Protein AF-A0A8H7UD14-F1 (afdb_monomer_lite)

Radius of gyration: 20.29 Å; chains: 1; bounding box: 52×31×58 Å

Structure (mmCIF, N/CA/C/O backbone):
data_AF-A0A8H7UD14-F1
#
_entry.id   AF-A0A8H7UD14-F1
#
loop_
_atom_site.group_PDB
_atom_site.id
_atom_site.type_symbol
_atom_site.label_atom_id
_atom_site.label_alt_id
_atom_site.label_comp_id
_atom_site.label_asym_id
_atom_site.label_entity_id
_atom_site.label_seq_id
_atom_site.pdbx_PDB_ins_code
_atom_site.Cartn_x
_atom_site.Cartn_y
_atom_site.Cartn_z
_atom_site.occupancy
_atom_site.B_iso_or_equiv
_atom_site.auth_seq_id
_atom_site.auth_comp_id
_atom_site.auth_asym_id
_atom_site.auth_atom_id
_atom_site.pdbx_PDB_model_num
ATOM 1 N N . SER A 1 1 ? -1.217 -9.907 30.317 1.00 42.06 1 SER A N 1
ATOM 2 C CA . SER A 1 1 ? -1.549 -8.614 30.947 1.00 42.06 1 SER A CA 1
ATOM 3 C C . SER A 1 1 ? -3.050 -8.579 31.160 1.00 42.06 1 SER A C 1
ATOM 5 O O . SER A 1 1 ? -3.771 -9.242 30.425 1.00 42.06 1 SER A O 1
ATOM 7 N N . VAL A 1 2 ? -3.523 -7.923 32.216 1.00 39.50 2 VAL A N 1
ATOM 8 C CA . VAL A 1 2 ? -4.958 -7.845 32.524 1.00 39.50 2 VAL A CA 1
ATOM 9 C C . VAL A 1 2 ? -5.585 -6.889 31.510 1.00 39.50 2 VAL A C 1
ATOM 11 O O . VAL A 1 2 ? -5.144 -5.746 31.434 1.00 39.50 2 VAL A O 1
ATOM 14 N N . SER A 1 3 ? -6.533 -7.366 30.698 1.00 50.81 3 SER A N 1
ATOM 15 C CA . SER A 1 3 ? -7.304 -6.513 29.784 1.00 50.81 3 SER A CA 1
ATOM 16 C C . SER A 1 3 ? -7.961 -5.407 30.609 1.00 50.81 3 SER A C 1
ATOM 18 O O . SER A 1 3 ? -8.681 -5.698 31.569 1.00 50.81 3 SER A O 1
ATOM 20 N N . ALA A 1 4 ? -7.628 -4.151 30.318 1.00 65.50 4 ALA A N 1
ATOM 21 C CA . ALA A 1 4 ? -8.216 -3.016 31.008 1.00 65.50 4 ALA A CA 1
ATOM 22 C C . ALA A 1 4 ? -9.689 -2.923 30.595 1.00 65.50 4 ALA A C 1
ATOM 24 O O . ALA A 1 4 ? -10.010 -2.782 29.421 1.00 65.50 4 ALA A O 1
ATOM 25 N N . CYS A 1 5 ? -10.580 -3.053 31.572 1.00 81.69 5 CYS A N 1
ATOM 26 C CA . CYS A 1 5 ? -12.014 -2.888 31.389 1.00 81.69 5 CYS A CA 1
ATOM 27 C C . CYS 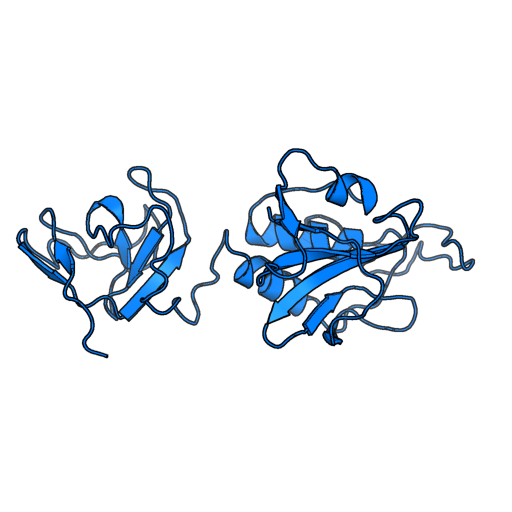A 1 5 ? -12.327 -1.480 30.861 1.00 81.69 5 CYS A C 1
ATOM 29 O O . CYS A 1 5 ? -11.960 -0.500 31.513 1.00 81.69 5 CYS A O 1
ATOM 31 N N . ILE A 1 6 ? -13.023 -1.377 29.725 1.00 88.81 6 ILE A N 1
ATOM 32 C CA . ILE A 1 6 ? -13.466 -0.092 29.168 1.00 88.81 6 ILE A CA 1
ATOM 33 C C . ILE A 1 6 ? -14.946 0.095 29.491 1.00 88.81 6 ILE A C 1
ATOM 35 O O . ILE A 1 6 ? -15.759 -0.800 29.266 1.00 88.81 6 ILE A O 1
ATOM 39 N N . THR A 1 7 ? -15.299 1.248 30.051 1.00 91.19 7 THR A N 1
ATOM 40 C CA . THR A 1 7 ? -16.670 1.532 30.483 1.00 91.19 7 THR A CA 1
ATOM 41 C C . THR A 1 7 ? -17.530 2.023 29.321 1.00 91.19 7 THR A C 1
ATOM 43 O O . THR A 1 7 ? -17.160 2.969 28.624 1.00 91.19 7 THR A O 1
ATOM 46 N N . ALA A 1 8 ? -18.714 1.434 29.158 1.00 92.25 8 ALA A N 1
ATOM 47 C CA . ALA A 1 8 ? -19.733 1.929 28.240 1.00 92.25 8 ALA A CA 1
ATOM 48 C C . ALA A 1 8 ? -20.207 3.334 28.655 1.00 92.25 8 ALA A C 1
ATOM 50 O O . ALA A 1 8 ? -20.716 3.535 29.760 1.00 92.25 8 ALA A O 1
ATOM 51 N N . SER A 1 9 ? -20.064 4.318 27.766 1.00 90.19 9 SER A N 1
ATOM 52 C CA . SER A 1 9 ? -20.483 5.706 28.041 1.00 90.19 9 SER A CA 1
ATOM 53 C C . SER A 1 9 ? -21.994 5.950 27.917 1.00 90.19 9 SER A C 1
ATOM 55 O O . SER A 1 9 ? -22.490 6.987 28.357 1.00 90.19 9 SER A O 1
ATOM 57 N N . THR A 1 10 ? -22.722 5.013 27.312 1.00 93.25 10 THR A N 1
ATOM 58 C CA . THR A 1 10 ? -24.178 5.033 27.138 1.00 93.25 10 THR A CA 1
ATOM 59 C C . THR A 1 10 ? -24.691 3.596 26.980 1.00 93.25 10 THR A C 1
ATOM 61 O O . THR A 1 10 ? -23.893 2.659 27.029 1.00 93.25 10 THR A O 1
ATOM 64 N N . ASP A 1 11 ? -25.994 3.410 26.778 1.00 94.75 11 ASP A N 1
ATOM 65 C CA . ASP A 1 11 ? -26.561 2.110 26.418 1.00 94.75 11 ASP A CA 1
ATOM 66 C C . ASP A 1 11 ? -26.191 1.795 24.961 1.00 94.75 11 ASP A C 1
ATOM 68 O O . ASP A 1 11 ? -26.407 2.612 24.060 1.00 94.75 11 ASP A O 1
ATOM 72 N N . LEU A 1 12 ? -25.583 0.630 24.729 1.00 93.31 12 LEU A N 1
ATOM 73 C CA . LEU A 1 12 ? -24.923 0.303 23.470 1.00 93.31 12 LEU A CA 1
ATOM 74 C C . LEU A 1 12 ? -25.540 -0.882 22.750 1.00 93.31 12 LEU A C 1
ATOM 76 O O . LEU A 1 12 ? -25.694 -1.975 23.294 1.00 93.31 12 LEU A O 1
ATOM 80 N N . ASP A 1 13 ? -25.782 -0.670 21.460 1.00 95.44 13 ASP A N 1
ATOM 81 C CA . ASP A 1 13 ? -26.107 -1.721 20.510 1.00 95.44 13 ASP A CA 1
ATOM 82 C C . ASP A 1 13 ? -24.830 -2.403 20.001 1.00 95.44 13 ASP A C 1
ATOM 84 O O . ASP A 1 13 ? -23.890 -1.744 19.547 1.00 95.44 13 ASP A O 1
ATOM 88 N N . GLY A 1 14 ? -24.839 -3.733 19.969 1.00 95.19 14 GLY A N 1
ATOM 89 C CA . GLY A 1 14 ? -23.792 -4.544 19.357 1.00 95.19 14 GLY A CA 1
ATOM 90 C C . GLY A 1 14 ? -24.062 -4.756 17.873 1.00 95.19 14 GLY A C 1
ATOM 91 O O . GLY A 1 14 ? -25.197 -5.036 17.48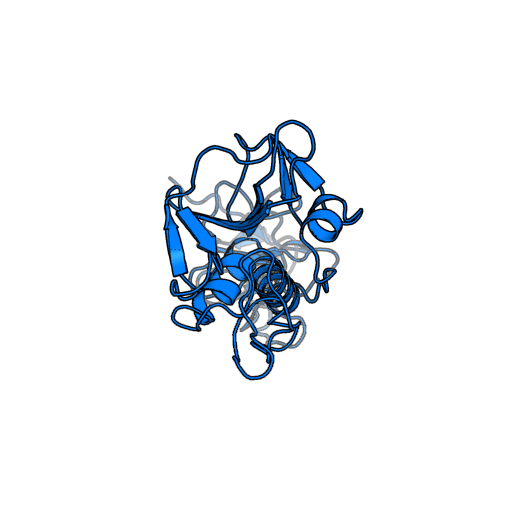3 1.00 95.19 14 GLY A O 1
ATOM 92 N N . ARG A 1 15 ? -23.038 -4.652 17.020 1.00 95.31 15 ARG A N 1
ATOM 93 C CA . ARG A 1 15 ? -23.177 -4.844 15.565 1.00 95.31 15 ARG A CA 1
ATOM 94 C C . ARG A 1 15 ? -22.499 -6.114 15.083 1.00 95.31 15 ARG A C 1
ATOM 96 O O . ARG A 1 15 ? -21.437 -6.486 15.564 1.00 95.31 15 ARG A O 1
ATOM 103 N N . SER A 1 16 ? -23.082 -6.751 14.071 1.00 91.38 16 SER A N 1
ATOM 104 C CA . SER A 1 16 ? -22.525 -7.972 13.470 1.00 91.38 16 SER A CA 1
ATOM 105 C C . SER A 1 16 ? -21.307 -7.736 12.563 1.00 91.38 16 SER A C 1
ATOM 107 O O . SER A 1 16 ? -20.670 -8.692 12.139 1.00 91.38 16 SER A O 1
ATOM 109 N N . ALA A 1 17 ? -21.020 -6.483 12.202 1.00 86.56 17 ALA A N 1
ATOM 110 C CA . ALA A 1 17 ? -19.877 -6.064 11.389 1.00 86.56 17 ALA A CA 1
ATOM 111 C C . ALA A 1 17 ? -19.538 -4.590 11.701 1.00 86.56 17 ALA A C 1
ATOM 113 O O . ALA A 1 17 ? -20.449 -3.856 12.108 1.00 86.56 17 ALA A O 1
ATOM 114 N N . PRO A 1 18 ? -18.293 -4.124 11.476 1.00 87.81 18 PRO A N 1
ATOM 115 C CA . PRO A 1 18 ? -17.862 -2.761 11.796 1.00 87.81 18 PRO A CA 1
ATOM 116 C C . PRO A 1 18 ? -18.350 -1.743 10.745 1.00 87.81 18 PRO A C 1
ATOM 118 O O . PRO A 1 18 ? -17.571 -1.122 10.035 1.00 87.81 18 PRO A O 1
ATOM 121 N N . LYS A 1 19 ? -19.671 -1.624 10.573 1.00 86.31 19 LYS A N 1
ATOM 122 C CA . LYS A 1 19 ? -20.303 -0.709 9.609 1.00 86.31 19 LYS A CA 1
ATOM 123 C C . LYS A 1 19 ? -21.665 -0.204 10.080 1.00 86.31 19 LYS A C 1
ATOM 125 O O . LYS A 1 19 ? -22.363 -0.854 10.870 1.00 86.31 19 LYS A O 1
ATOM 130 N N . ALA A 1 20 ? -22.083 0.953 9.575 1.00 86.44 20 ALA A N 1
ATOM 131 C CA . ALA A 1 20 ? -23.255 1.695 10.039 1.00 86.44 20 ALA A CA 1
ATOM 132 C C . ALA A 1 20 ? -24.583 0.940 9.847 1.00 86.44 20 ALA A C 1
ATOM 134 O O . ALA A 1 20 ? -25.500 1.067 10.673 1.00 86.44 20 ALA A O 1
ATOM 135 N N . ASN A 1 21 ? -24.676 0.127 8.794 1.00 87.06 21 ASN A N 1
ATOM 136 C CA . ASN A 1 21 ? -25.874 -0.626 8.414 1.00 87.06 21 ASN A CA 1
ATOM 137 C C . ASN A 1 21 ? -25.831 -2.120 8.786 1.00 87.06 21 ASN A C 1
ATOM 139 O O . ASN A 1 21 ? -26.689 -2.879 8.341 1.00 87.06 21 ASN A O 1
ATOM 143 N N . ALA A 1 22 ? -24.843 -2.557 9.573 1.00 90.06 22 ALA A N 1
ATOM 144 C CA . ALA A 1 22 ? -24.804 -3.924 10.086 1.00 90.06 22 ALA A CA 1
ATOM 145 C C . ALA A 1 22 ? -26.013 -4.226 10.986 1.00 90.06 22 ALA A C 1
ATOM 147 O O . ALA A 1 22 ? -26.552 -3.327 11.640 1.00 90.06 22 ALA A O 1
ATOM 148 N N . THR A 1 23 ? -26.396 -5.504 11.052 1.00 94.12 23 THR A N 1
ATOM 149 C CA . THR A 1 23 ? -27.429 -5.990 11.972 1.00 94.12 23 THR A CA 1
ATOM 150 C C . THR A 1 23 ? -27.064 -5.610 13.401 1.00 94.12 23 THR A C 1
ATOM 152 O O . THR A 1 23 ? -25.930 -5.837 13.832 1.00 94.12 23 THR A O 1
ATOM 155 N N . ARG A 1 24 ? -28.028 -5.030 14.122 1.00 96.00 24 ARG A N 1
ATOM 156 C CA . ARG A 1 24 ? -27.861 -4.572 15.503 1.00 96.00 24 ARG A CA 1
ATOM 157 C C . ARG A 1 24 ? -28.551 -5.519 16.469 1.00 96.00 24 ARG A C 1
ATOM 159 O O . ARG A 1 24 ? -29.663 -5.969 16.211 1.00 96.00 24 ARG A O 1
ATOM 166 N N . THR A 1 25 ? -27.893 -5.768 17.588 1.00 96.81 25 THR A N 1
ATOM 167 C CA . THR A 1 25 ? -28.496 -6.336 18.790 1.00 96.81 25 THR A CA 1
ATOM 168 C C . THR A 1 25 ? -28.569 -5.216 19.809 1.00 96.81 25 THR A C 1
ATOM 170 O O . THR A 1 25 ? -27.546 -4.610 20.114 1.00 96.81 25 THR A O 1
ATOM 173 N N . THR A 1 26 ? -29.768 -4.896 20.278 1.00 96.00 26 THR A N 1
ATOM 174 C CA . THR A 1 26 ? -29.992 -3.709 21.106 1.00 96.00 26 THR A CA 1
ATOM 175 C C . THR A 1 26 ? -29.540 -3.907 22.544 1.00 96.00 26 THR A C 1
ATOM 177 O O . THR A 1 26 ? -29.779 -4.985 23.092 1.00 96.00 26 THR A O 1
ATOM 180 N N . ASN A 1 27 ? -28.975 -2.862 23.155 1.00 93.81 27 ASN A N 1
ATOM 181 C CA . ASN A 1 27 ? -28.604 -2.820 24.578 1.00 93.81 27 ASN A CA 1
ATOM 182 C C . ASN A 1 27 ? -27.797 -4.049 25.040 1.00 93.81 27 ASN A C 1
ATOM 184 O O . ASN A 1 27 ? -28.130 -4.686 26.039 1.00 93.81 27 ASN A O 1
ATOM 188 N N . VAL A 1 28 ? -26.749 -4.411 24.294 1.00 96.19 28 VAL A N 1
ATOM 189 C CA . VAL A 1 28 ? -25.833 -5.496 24.698 1.00 96.19 28 VAL A CA 1
ATOM 190 C C . VAL A 1 28 ? -24.956 -5.091 25.884 1.00 96.19 28 VAL A C 1
ATOM 192 O O . VAL A 1 28 ? -24.520 -5.965 26.626 1.00 96.19 28 VAL A O 1
ATOM 195 N N . TYR A 1 29 ? -24.753 -3.783 26.067 1.00 96.12 29 TYR A N 1
ATOM 196 C CA . TYR A 1 29 ? -24.153 -3.169 27.248 1.00 96.12 29 TYR A CA 1
ATOM 197 C C . TYR A 1 29 ? -25.008 -1.979 27.683 1.00 96.12 29 TYR A C 1
ATOM 199 O O . TYR A 1 29 ? -25.472 -1.210 26.841 1.00 96.12 29 TYR A O 1
ATOM 207 N N . LEU A 1 30 ? -25.216 -1.825 28.984 1.00 96.25 30 LEU A N 1
ATOM 208 C CA . LEU A 1 30 ? -25.839 -0.652 29.585 1.00 96.25 30 LEU A CA 1
ATOM 209 C C . LEU A 1 30 ? -24.775 0.371 29.986 1.00 96.25 30 LEU A C 1
ATOM 211 O O . LEU A 1 30 ? -23.597 0.053 30.148 1.00 96.25 30 LEU A O 1
ATOM 215 N N . THR A 1 31 ? -25.199 1.616 30.173 1.00 94.50 31 THR A N 1
ATOM 216 C CA . THR A 1 31 ? -24.328 2.692 30.651 1.00 94.50 31 THR A CA 1
ATOM 217 C C . THR A 1 31 ? -23.599 2.277 31.934 1.00 94.50 31 THR A C 1
ATOM 219 O O . THR A 1 31 ? -24.230 1.922 32.929 1.00 94.50 31 THR A O 1
ATOM 222 N N . GLY A 1 32 ? -22.268 2.372 31.937 1.00 91.12 32 GLY A N 1
ATOM 223 C CA . GLY A 1 32 ? -21.433 1.976 33.073 1.00 91.12 32 GLY A CA 1
ATOM 224 C C . GLY A 1 32 ? -20.944 0.525 33.041 1.00 91.12 32 GLY A C 1
ATOM 225 O O . GLY A 1 32 ? -20.064 0.182 33.832 1.00 91.12 32 GLY A O 1
ATOM 226 N N . ASP A 1 33 ? -21.451 -0.309 32.130 1.00 94.50 33 ASP A N 1
ATOM 227 C CA . ASP A 1 33 ? -21.002 -1.693 32.011 1.00 94.50 33 ASP A CA 1
ATOM 228 C C . ASP A 1 33 ? -19.538 -1.789 31.579 1.00 94.50 33 ASP A C 1
ATOM 230 O O . ASP A 1 33 ? -18.994 -0.941 30.863 1.00 94.50 33 ASP A O 1
ATOM 234 N N . CYS A 1 34 ? -18.908 -2.875 32.020 1.00 92.25 34 CYS A N 1
ATOM 235 C CA . CYS A 1 34 ? -17.546 -3.227 31.665 1.00 92.25 34 CYS A CA 1
ATOM 236 C C . CYS A 1 34 ? -17.501 -3.984 30.335 1.00 92.25 34 CYS A C 1
ATOM 238 O O . CYS A 1 34 ? -18.062 -5.076 30.220 1.00 92.25 34 CYS A O 1
ATOM 240 N N . ILE A 1 35 ? -16.765 -3.448 29.365 1.00 93.06 35 ILE A N 1
ATOM 241 C CA . ILE A 1 35 ? -16.537 -4.071 28.063 1.00 93.06 35 ILE A CA 1
ATOM 242 C C . ILE A 1 35 ? -15.115 -4.632 28.033 1.00 93.06 35 ILE A C 1
ATOM 244 O O . ILE A 1 35 ? -14.137 -3.914 28.259 1.00 93.06 35 ILE A O 1
ATOM 248 N N . ASN A 1 36 ? -14.998 -5.929 27.742 1.00 91.62 36 ASN A N 1
ATOM 249 C CA . ASN A 1 36 ? -13.712 -6.587 27.538 1.00 91.62 36 ASN A CA 1
ATOM 250 C C . ASN A 1 36 ? -13.378 -6.614 26.045 1.00 91.62 36 ASN A C 1
ATOM 252 O O . ASN A 1 36 ? -13.734 -7.562 25.340 1.00 91.62 36 ASN A O 1
ATOM 256 N N . VAL A 1 37 ? -12.714 -5.561 25.573 1.00 91.00 37 VAL A N 1
ATOM 257 C CA . VAL A 1 37 ? -12.293 -5.454 24.175 1.00 91.00 37 VAL A CA 1
ATOM 258 C C . VAL A 1 37 ? -11.206 -6.492 23.893 1.00 91.00 37 VAL A C 1
ATOM 260 O O . VAL A 1 37 ? -10.146 -6.492 24.513 1.00 91.00 37 VAL A O 1
ATOM 263 N N . GLN A 1 38 ? -11.489 -7.400 22.961 1.00 89.12 38 GLN A N 1
ATOM 264 C CA . GLN A 1 38 ? -10.567 -8.451 22.526 1.00 89.12 38 GLN A CA 1
ATOM 265 C C . GLN A 1 38 ? -9.592 -7.930 21.473 1.00 89.12 38 GLN A C 1
ATOM 267 O O . GLN A 1 38 ? -8.430 -8.332 21.443 1.00 89.12 38 GLN A O 1
ATOM 272 N N . CYS A 1 39 ? -10.081 -7.067 20.584 1.00 85.94 39 CYS A N 1
ATOM 273 C CA . CYS A 1 39 ? -9.288 -6.439 19.542 1.00 85.94 39 CYS A CA 1
ATOM 274 C C . CYS A 1 39 ? -9.991 -5.203 18.976 1.00 85.94 39 CYS A C 1
ATOM 276 O O . CYS A 1 39 ? -11.192 -5.018 19.169 1.00 85.94 39 CYS A O 1
ATOM 278 N N . GLN A 1 40 ? -9.249 -4.395 18.226 1.00 88.00 40 GLN A N 1
ATOM 279 C CA . GLN A 1 40 ? -9.774 -3.254 17.489 1.00 88.00 40 GLN A CA 1
ATOM 280 C C . GLN A 1 40 ? -9.577 -3.406 15.979 1.00 88.00 40 GLN A C 1
ATOM 282 O O . GLN A 1 40 ? -8.709 -4.141 15.500 1.00 88.00 40 GLN A O 1
ATOM 287 N N . THR A 1 41 ? -10.383 -2.696 15.199 1.00 79.62 41 THR A N 1
ATOM 288 C CA . THR A 1 41 ? -10.221 -2.597 13.747 1.00 79.62 41 THR A CA 1
ATOM 289 C C . THR A 1 41 ? -10.593 -1.205 13.248 1.00 79.62 41 THR A C 1
ATOM 291 O O . THR A 1 41 ? -11.298 -0.463 13.928 1.00 79.62 41 THR A O 1
ATOM 294 N N . ILE A 1 42 ? -10.114 -0.849 12.057 1.00 76.25 42 ILE A N 1
ATOM 295 C CA . ILE A 1 42 ? -10.531 0.368 11.363 1.00 76.25 42 ILE A CA 1
ATOM 296 C C . ILE A 1 42 ? -11.537 -0.005 10.283 1.00 76.25 42 ILE A C 1
ATOM 298 O O . ILE A 1 42 ? -11.325 -0.949 9.517 1.00 76.25 42 ILE A O 1
ATOM 302 N N . SER A 1 43 ? -12.635 0.739 10.219 1.00 80.00 43 SER A N 1
ATOM 303 C CA . SER A 1 43 ? -13.651 0.554 9.189 1.00 80.00 43 SER A CA 1
ATOM 304 C C . SER A 1 43 ? -14.445 1.841 8.946 1.00 80.00 43 SER A C 1
ATOM 306 O O . SER A 1 43 ? -13.907 2.934 9.097 1.00 80.00 43 SER A O 1
ATOM 308 N N . GLU A 1 44 ? -15.704 1.732 8.515 1.00 80.56 44 GLU A N 1
ATOM 309 C CA . GLU A 1 44 ? -16.566 2.878 8.214 1.00 80.56 44 GLU A CA 1
ATOM 310 C C . GLU A 1 44 ? -16.606 3.883 9.376 1.00 80.56 44 GLU A C 1
ATOM 312 O O . GLU A 1 44 ? -16.838 3.507 10.527 1.00 80.56 44 GLU A O 1
ATOM 317 N N . THR A 1 45 ? -16.409 5.167 9.067 1.00 82.19 45 THR A N 1
ATOM 318 C CA . THR A 1 45 ? -16.476 6.244 10.059 1.00 82.19 45 THR A CA 1
ATOM 319 C C . THR A 1 45 ? -17.917 6.481 10.490 1.00 82.19 45 THR A C 1
ATOM 321 O O . THR A 1 45 ? -18.756 6.885 9.684 1.00 82.19 45 THR A O 1
ATOM 324 N N . ILE A 1 46 ? -18.193 6.321 11.781 1.00 84.56 46 ILE A N 1
ATOM 325 C CA . ILE A 1 46 ? -19.476 6.676 12.389 1.00 84.56 46 ILE A CA 1
ATOM 326 C C . ILE A 1 46 ? -19.244 7.493 13.652 1.00 84.56 46 ILE A C 1
ATOM 328 O O . ILE A 1 46 ? -18.265 7.306 14.366 1.00 84.56 46 ILE A O 1
ATOM 332 N N . TYR A 1 47 ? -20.135 8.450 13.914 1.00 89.81 47 TYR A N 1
ATOM 333 C CA . TYR A 1 47 ? -20.034 9.344 15.076 1.00 89.81 47 TYR A CA 1
ATOM 334 C C . TYR A 1 47 ? -18.678 10.077 15.191 1.00 89.81 47 TYR A C 1
ATOM 336 O O . TYR A 1 47 ? -18.290 10.515 16.267 1.00 89.81 47 TYR A O 1
ATOM 344 N N . GLY A 1 48 ? -17.958 10.234 14.073 1.00 83.56 48 GLY A N 1
ATOM 345 C CA . GLY A 1 48 ? -16.660 10.911 14.022 1.00 83.56 48 GLY A CA 1
ATOM 346 C C . GLY A 1 48 ? -15.437 10.043 14.346 1.00 83.56 48 GLY A C 1
ATOM 347 O O . GLY A 1 48 ? -14.341 10.591 14.362 1.00 83.56 48 GLY A O 1
ATOM 348 N N . SER A 1 49 ? -15.590 8.729 14.559 1.00 82.75 49 SER A N 1
ATOM 349 C CA . SER A 1 49 ? -14.475 7.776 14.713 1.00 82.75 49 SER A CA 1
ATOM 350 C C . SER A 1 49 ? -14.572 6.661 13.668 1.00 82.75 49 SER A C 1
ATOM 352 O O . SER A 1 49 ? -15.669 6.239 13.300 1.00 82.75 49 SER A O 1
ATOM 354 N N . ASN A 1 50 ? -13.427 6.208 13.155 1.00 82.94 50 ASN A N 1
ATOM 355 C CA . ASN A 1 50 ? -13.312 5.039 12.274 1.00 82.94 50 ASN A CA 1
ATOM 356 C C . ASN A 1 50 ? -12.790 3.797 13.012 1.00 82.94 50 ASN A C 1
ATOM 358 O O . ASN A 1 50 ? -12.581 2.763 12.378 1.00 82.94 50 ASN A O 1
ATOM 362 N N . VAL A 1 51 ? -12.584 3.902 14.327 1.00 85.81 51 VAL A N 1
ATOM 363 C CA . VAL A 1 51 ? -12.164 2.804 15.195 1.00 85.81 51 VAL A CA 1
ATOM 364 C C . VAL A 1 51 ? -13.391 2.023 15.661 1.00 85.81 51 VAL A C 1
ATOM 366 O O . VAL A 1 51 ? -14.444 2.583 15.981 1.00 85.81 51 VAL A O 1
ATOM 369 N N . TRP A 1 52 ? -13.243 0.705 15.672 1.00 90.50 52 TRP A N 1
ATOM 370 C CA . TRP A 1 52 ? -14.261 -0.243 16.089 1.00 90.50 52 TRP A CA 1
ATOM 371 C C . TRP A 1 52 ? -13.673 -1.236 17.083 1.00 90.50 52 TRP A C 1
ATOM 373 O O . TRP A 1 52 ? -12.670 -1.885 16.782 1.00 90.50 52 TRP A O 1
ATOM 383 N N . ASP A 1 53 ? -14.336 -1.395 18.224 1.00 91.75 53 ASP A N 1
ATOM 384 C CA . ASP A 1 53 ? -13.960 -2.328 19.284 1.00 91.75 53 ASP A CA 1
ATOM 385 C C . ASP A 1 53 ? -14.727 -3.636 19.138 1.00 91.75 53 ASP A C 1
ATOM 387 O O . ASP A 1 53 ? -15.947 -3.637 18.964 1.00 91.75 53 ASP A O 1
ATOM 391 N N . PHE A 1 54 ? -14.028 -4.764 19.213 1.00 91.69 54 PHE A N 1
ATOM 392 C CA . PHE A 1 54 ? -14.634 -6.086 19.151 1.00 91.69 54 PHE A CA 1
ATOM 393 C C . PHE A 1 54 ? -14.551 -6.772 20.511 1.00 91.69 54 PHE A C 1
ATOM 395 O O . PHE A 1 54 ? -13.462 -7.003 21.037 1.00 91.69 54 PHE A O 1
ATOM 402 N N . ASP A 1 55 ? -15.701 -7.143 21.068 1.00 91.69 55 ASP A N 1
ATOM 403 C CA . ASP A 1 55 ? -15.804 -7.808 22.378 1.00 91.69 55 ASP A CA 1
ATOM 404 C C . ASP A 1 55 ? -15.652 -9.346 22.303 1.00 91.69 55 ASP A C 1
ATOM 406 O O . ASP A 1 55 ? -15.723 -10.041 23.318 1.00 91.69 55 ASP A O 1
ATOM 410 N N . GLY A 1 56 ? -15.438 -9.895 21.100 1.00 89.31 56 GLY A N 1
ATOM 411 C CA . GLY A 1 56 ? -15.458 -11.337 20.824 1.00 89.31 56 GLY A CA 1
ATOM 412 C C . GLY A 1 56 ? -16.726 -11.819 20.109 1.00 89.31 56 GLY A C 1
ATOM 413 O O . GLY A 1 56 ? -16.764 -12.951 19.622 1.00 89.31 56 GLY A O 1
ATOM 414 N N . LYS A 1 57 ? -17.754 -10.973 20.011 1.00 92.44 57 LYS A N 1
ATOM 415 C CA . LYS A 1 57 ? -19.053 -11.281 19.403 1.00 92.44 57 LYS A CA 1
ATOM 416 C C . LYS A 1 57 ? -19.630 -10.126 18.583 1.00 92.44 57 LYS A C 1
ATOM 418 O O . LYS A 1 57 ? -20.175 -10.366 17.505 1.00 92.44 57 LYS A O 1
ATOM 423 N N . TYR A 1 58 ? -19.530 -8.900 19.077 1.00 94.31 58 TYR A N 1
ATOM 424 C CA . TYR A 1 58 ? -20.083 -7.697 18.479 1.00 94.31 58 TYR A CA 1
ATOM 425 C C . TYR A 1 58 ? -19.006 -6.640 18.256 1.00 94.31 58 TYR A C 1
ATOM 427 O O . TYR A 1 58 ? -18.055 -6.510 19.023 1.00 94.31 58 TYR A O 1
ATOM 435 N N . TYR A 1 59 ? -19.208 -5.854 17.203 1.00 93.19 59 TYR A N 1
ATOM 436 C CA . TYR A 1 59 ? -18.475 -4.625 16.950 1.00 93.19 59 TYR A CA 1
ATOM 437 C C . TYR A 1 59 ? -19.206 -3.445 17.591 1.00 93.19 59 TYR A C 1
ATOM 439 O O . TYR A 1 59 ? -20.416 -3.272 17.394 1.00 93.19 59 TYR A O 1
ATOM 447 N N . LEU A 1 60 ? -18.460 -2.625 18.319 1.00 94.12 60 LEU A N 1
ATOM 448 C CA . LEU A 1 60 ? -18.924 -1.450 19.043 1.00 94.12 60 LEU A CA 1
ATOM 449 C C . LEU A 1 60 ? -18.214 -0.205 18.481 1.00 94.12 60 LEU A C 1
ATOM 451 O O . LEU A 1 60 ? -17.027 -0.281 18.165 1.00 94.12 60 LEU A O 1
ATOM 455 N N . PRO A 1 61 ? -18.906 0.934 18.305 1.00 92.81 61 PRO A N 1
ATOM 456 C CA . PRO A 1 61 ? -18.255 2.165 17.869 1.00 92.81 61 PRO A CA 1
ATOM 457 C C . PRO A 1 61 ? -17.375 2.739 18.987 1.00 92.81 61 PRO A C 1
ATOM 459 O O . PRO A 1 61 ? -17.891 3.037 20.068 1.00 92.81 61 PRO A O 1
ATOM 462 N N . ASP A 1 62 ? -16.103 3.007 18.695 1.00 89.06 62 ASP A N 1
ATOM 463 C CA . ASP A 1 62 ? -15.133 3.565 19.657 1.00 89.06 62 ASP A CA 1
ATOM 464 C C . ASP A 1 62 ? -15.585 4.901 20.268 1.00 89.06 62 ASP A C 1
ATOM 466 O O . ASP A 1 62 ? -15.317 5.191 21.432 1.00 89.06 62 ASP A O 1
ATOM 470 N N . TYR A 1 63 ? -16.394 5.681 19.538 1.00 89.31 63 TYR A N 1
ATOM 471 C CA . TYR A 1 63 ? -17.007 6.906 20.065 1.00 89.31 63 TYR A CA 1
ATOM 472 C C . TYR A 1 63 ? -17.666 6.702 21.442 1.00 89.31 63 TYR A C 1
ATOM 474 O O . TYR A 1 63 ? -17.596 7.589 22.299 1.00 89.31 63 TYR A O 1
ATOM 482 N N . TYR A 1 64 ? -18.283 5.534 21.654 1.00 89.06 64 TYR A N 1
ATOM 483 C CA . TYR A 1 64 ? -18.954 5.182 22.900 1.00 89.06 64 TYR A CA 1
ATOM 484 C C . TYR A 1 64 ? -18.140 4.281 23.837 1.00 89.06 64 TYR A C 1
ATOM 486 O O . TYR A 1 64 ? -18.527 4.123 25.000 1.00 89.06 64 TYR A O 1
ATOM 494 N N . VAL A 1 65 ? -17.035 3.723 23.341 1.00 85.94 65 VAL A N 1
ATOM 495 C CA . VAL A 1 65 ? -16.119 2.802 24.026 1.00 85.94 65 VAL A CA 1
ATOM 496 C C . VAL A 1 65 ? -14.707 3.397 23.958 1.00 85.94 65 VAL A C 1
ATOM 498 O O . VAL A 1 65 ? -13.781 2.809 23.422 1.00 85.94 65 VAL A O 1
ATOM 501 N N . LYS A 1 66 ? -14.540 4.621 24.474 1.00 79.56 66 LYS A N 1
ATOM 502 C CA . LYS A 1 66 ? -13.290 5.371 24.299 1.00 79.56 66 LYS A CA 1
ATOM 503 C C . LYS A 1 66 ? -12.116 4.685 24.987 1.00 79.56 66 LYS A C 1
ATOM 505 O O . LYS A 1 66 ? -12.019 4.703 26.214 1.00 79.56 66 LYS A O 1
ATOM 510 N N . THR A 1 67 ? -11.163 4.213 24.193 1.00 75.62 67 THR A N 1
ATOM 511 C CA . THR A 1 67 ? -9.901 3.631 24.683 1.00 75.62 67 THR A CA 1
ATOM 512 C C . THR A 1 67 ? -8.833 4.686 24.999 1.00 75.62 67 THR A C 1
ATOM 514 O O . THR A 1 67 ? -7.755 4.377 25.493 1.00 75.62 67 THR A O 1
ATOM 517 N N . GLY A 1 68 ? -9.140 5.968 24.769 1.00 67.62 68 GLY A N 1
ATOM 518 C CA . GLY A 1 68 ? -8.264 7.100 25.093 1.00 67.62 68 GLY A CA 1
ATOM 519 C C . GLY A 1 68 ? -7.331 7.529 23.959 1.00 67.62 68 GLY A C 1
ATOM 520 O O . GLY A 1 68 ? -6.554 8.464 24.144 1.00 67.62 68 GLY A O 1
ATOM 521 N N . ASN A 1 69 ? -7.441 6.907 22.782 1.00 66.12 69 ASN A N 1
ATOM 522 C CA . ASN A 1 69 ? -6.645 7.217 21.596 1.00 66.12 69 ASN A CA 1
ATOM 523 C C . ASN A 1 69 ? -7.544 7.705 20.448 1.00 66.12 69 ASN A C 1
ATOM 525 O O . ASN A 1 69 ? -8.709 7.338 20.359 1.00 66.12 69 ASN A O 1
ATOM 529 N N . SER A 1 70 ? -7.013 8.548 19.557 1.00 68.06 70 SER A N 1
ATOM 530 C CA . SER A 1 70 ? -7.713 8.989 18.333 1.00 68.06 70 SER A CA 1
ATOM 531 C C . SER A 1 70 ? -7.630 7.974 17.181 1.00 68.06 70 SER A C 1
ATOM 533 O O . SER A 1 70 ? -8.171 8.215 16.105 1.00 68.06 70 SER A O 1
ATOM 535 N N . GLY A 1 71 ? -6.933 6.861 17.403 1.00 73.62 71 GLY A N 1
ATOM 536 C CA . GLY A 1 71 ? -6.789 5.718 16.507 1.00 73.62 71 GLY A CA 1
ATOM 537 C C . GLY A 1 71 ? -6.761 4.426 17.325 1.00 73.62 71 GLY A C 1
ATOM 538 O O . GLY A 1 71 ? -7.180 4.428 18.480 1.00 73.62 71 GLY A O 1
ATOM 539 N N . LEU A 1 72 ? -6.249 3.335 16.747 1.00 78.50 72 LEU A N 1
ATOM 540 C CA . LEU A 1 72 ? -6.100 2.068 17.473 1.00 78.50 72 LEU A CA 1
ATOM 541 C C . LEU A 1 72 ? -5.251 2.264 18.744 1.00 78.50 72 LEU A C 1
ATOM 543 O O . LEU A 1 72 ? -4.198 2.904 18.698 1.00 78.50 72 LEU A O 1
ATOM 547 N N . ASP A 1 73 ? -5.703 1.705 19.863 1.00 79.88 73 ASP A N 1
ATOM 548 C CA . ASP A 1 73 ? -4.961 1.643 21.115 1.00 79.88 73 ASP A CA 1
ATOM 549 C C . ASP A 1 73 ? -3.769 0.689 20.947 1.00 79.88 73 ASP A C 1
ATOM 551 O O . ASP A 1 73 ? -3.966 -0.491 20.642 1.00 79.88 73 ASP A O 1
ATOM 555 N N . PRO A 1 74 ? -2.525 1.152 21.167 1.00 71.25 74 PRO A N 1
ATOM 556 C CA . PRO A 1 74 ? -1.332 0.323 21.004 1.00 71.25 74 PRO A CA 1
ATOM 557 C C . PRO A 1 74 ? -1.262 -0.867 21.977 1.00 71.25 74 PRO A C 1
ATOM 559 O O . PRO A 1 74 ? -0.443 -1.764 21.778 1.00 71.25 74 PRO A O 1
ATOM 562 N N . ASN A 1 75 ? -2.084 -0.890 23.031 1.00 80.62 75 ASN A N 1
ATOM 563 C CA . ASN A 1 75 ? -2.142 -1.978 24.009 1.00 80.62 75 ASN A CA 1
ATOM 564 C C . ASN A 1 75 ? -3.213 -3.031 23.686 1.00 80.62 75 ASN A C 1
ATOM 566 O O . ASN A 1 75 ? -3.261 -4.060 24.367 1.00 80.62 75 ASN A O 1
ATOM 570 N N . LEU A 1 76 ? -4.061 -2.797 22.678 1.00 79.56 76 LEU A N 1
ATOM 571 C CA . LEU A 1 76 ? -5.088 -3.739 22.242 1.00 79.56 76 LEU A CA 1
ATOM 572 C C . LEU A 1 76 ? -4.672 -4.443 20.939 1.00 79.56 76 LEU A C 1
ATOM 574 O O . LEU A 1 76 ? -4.099 -3.818 20.046 1.00 79.56 76 LEU A O 1
ATOM 578 N N . PRO A 1 77 ? -4.958 -5.750 20.790 1.00 80.94 77 PRO A N 1
ATOM 579 C CA . PRO A 1 77 ? -4.720 -6.455 19.534 1.00 80.94 77 PRO A CA 1
ATOM 580 C C . PRO A 1 77 ? -5.525 -5.864 18.370 1.00 80.94 77 PRO A C 1
ATOM 582 O O . PRO A 1 77 ? -6.622 -5.345 18.559 1.00 80.94 77 PRO A O 1
ATOM 585 N N . VAL A 1 78 ? -5.042 -6.035 17.139 1.00 80.06 78 VAL A N 1
ATOM 586 C CA . VAL A 1 78 ? -5.827 -5.749 15.927 1.00 80.06 78 VAL A CA 1
ATOM 587 C C . VAL A 1 78 ? -6.604 -7.000 15.512 1.00 80.06 78 VAL A C 1
ATOM 589 O O . VAL A 1 78 ? -6.063 -8.107 15.537 1.00 80.06 78 VAL A O 1
ATOM 592 N N . CYS A 1 79 ? -7.879 -6.854 15.143 1.00 80.06 79 CYS A N 1
ATOM 593 C CA . CYS A 1 79 ? -8.748 -7.992 14.850 1.00 80.06 79 CYS A CA 1
ATOM 594 C C . CYS A 1 79 ? -8.278 -8.787 13.627 1.00 80.06 79 CYS A C 1
ATOM 596 O O . CYS A 1 79 ? -8.338 -8.317 12.489 1.00 80.06 79 CYS A O 1
ATOM 598 N N . SER A 1 80 ? -7.876 -10.036 13.859 1.00 60.00 80 SER A N 1
ATOM 599 C CA . SER A 1 80 ? -7.466 -10.979 12.820 1.00 60.00 80 SER A CA 1
ATOM 600 C C . SER A 1 80 ? -8.679 -11.376 11.969 1.00 60.00 80 SER A C 1
ATOM 602 O O . SER A 1 80 ? -9.674 -11.879 12.480 1.00 60.00 80 SER A O 1
ATOM 604 N N . GLY A 1 81 ? -8.621 -11.118 10.658 1.00 54.78 81 GLY A N 1
ATOM 605 C CA . GLY A 1 81 ? -9.705 -11.439 9.716 1.00 54.78 81 GLY A CA 1
ATOM 606 C C . GLY A 1 81 ? -10.687 -10.299 9.427 1.00 54.78 81 GLY A C 1
ATOM 607 O O . GLY A 1 81 ? -11.539 -10.441 8.551 1.00 54.78 81 GLY A O 1
ATOM 608 N N . SER A 1 82 ? -10.541 -9.139 10.075 1.00 45.97 82 SER A N 1
ATOM 609 C CA . SER A 1 82 ? -11.136 -7.912 9.544 1.00 45.97 82 SER A CA 1
ATOM 610 C C . SER A 1 82 ? -10.234 -7.438 8.410 1.00 45.97 82 SER A C 1
ATOM 612 O O . SER A 1 82 ? -9.116 -6.994 8.657 1.00 45.97 82 SER A O 1
ATOM 614 N N . ALA A 1 83 ? -10.688 -7.573 7.160 1.00 45.25 83 ALA A N 1
ATOM 615 C CA . ALA A 1 83 ? -10.115 -6.825 6.048 1.00 45.25 83 ALA A CA 1
ATOM 616 C C . ALA A 1 83 ? -10.213 -5.348 6.434 1.00 45.25 83 ALA A C 1
ATOM 618 O O . ALA A 1 83 ? -11.280 -4.740 6.364 1.00 45.25 83 ALA A O 1
ATOM 619 N N . SER A 1 84 ? -9.117 -4.836 6.975 1.00 46.84 84 SER A N 1
ATOM 620 C CA . SER A 1 84 ? -9.047 -3.555 7.646 1.00 46.84 84 SER A CA 1
ATOM 621 C C . SER A 1 84 ? -9.023 -2.446 6.605 1.00 46.84 84 SER A C 1
ATOM 623 O O . SER A 1 84 ? -8.011 -1.769 6.449 1.00 46.84 84 SER A O 1
ATOM 625 N N . ASN A 1 85 ? -10.105 -2.294 5.845 1.00 47.62 85 ASN A N 1
ATOM 626 C CA . ASN A 1 85 ? -10.241 -1.231 4.860 1.00 47.62 85 ASN A CA 1
ATOM 627 C C . ASN A 1 85 ? -9.820 0.093 5.522 1.00 47.62 85 ASN A C 1
ATOM 629 O O . ASN A 1 85 ? -10.419 0.513 6.509 1.00 47.62 85 ASN A O 1
ATOM 633 N N . GLY A 1 86 ? -8.738 0.695 5.025 1.00 53.03 86 GLY A N 1
ATOM 634 C CA . GLY A 1 86 ? -8.154 1.919 5.573 1.00 53.03 86 GLY A CA 1
ATOM 635 C C . GLY A 1 86 ? -6.812 1.806 6.316 1.00 53.03 86 GLY A C 1
ATOM 636 O O . GLY A 1 86 ? -6.225 2.859 6.554 1.00 53.03 86 GLY A O 1
ATOM 637 N N . THR A 1 87 ? -6.290 0.620 6.666 1.00 71.62 87 THR A N 1
ATOM 638 C CA . THR A 1 87 ? -4.985 0.493 7.371 1.00 71.62 87 THR A CA 1
ATOM 639 C C . THR A 1 87 ? -3.850 0.017 6.476 1.00 71.62 87 THR A C 1
ATOM 641 O O . THR A 1 87 ? -4.072 -0.519 5.390 1.00 71.62 87 THR A O 1
ATOM 644 N N . GLY A 1 88 ? -2.619 0.163 6.971 1.00 81.69 88 GLY A N 1
ATOM 645 C CA . GLY A 1 88 ? -1.426 -0.344 6.306 1.00 81.69 88 GLY A CA 1
ATOM 646 C C . GLY A 1 88 ? -1.438 -1.858 6.067 1.00 81.69 88 GLY A C 1
ATOM 647 O O . GLY A 1 88 ? -1.119 -2.300 4.965 1.00 81.69 88 GLY A O 1
ATOM 648 N N . ALA A 1 89 ? -1.939 -2.646 7.024 1.00 79.00 89 ALA A N 1
ATOM 649 C CA . ALA A 1 89 ? -2.120 -4.091 6.857 1.00 79.00 89 ALA A CA 1
ATOM 650 C C . ALA A 1 89 ? -3.073 -4.444 5.706 1.00 79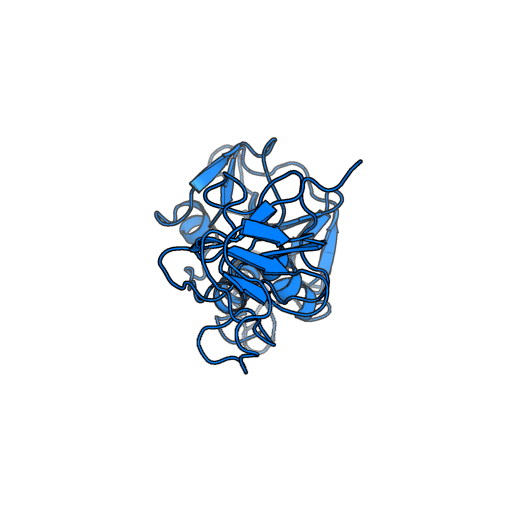.00 89 ALA A C 1
ATOM 652 O O . ALA A 1 89 ? -2.870 -5.430 4.999 1.00 79.00 89 ALA A O 1
ATOM 653 N N . ALA A 1 90 ? -4.103 -3.626 5.458 1.00 79.25 90 ALA A N 1
ATOM 654 C CA . ALA A 1 90 ? -4.959 -3.834 4.296 1.00 79.25 90 ALA A CA 1
ATOM 655 C C . ALA A 1 90 ? -4.259 -3.494 2.980 1.00 79.25 90 ALA A C 1
ATOM 657 O O . ALA A 1 90 ? -4.483 -4.207 2.006 1.00 79.25 90 ALA A O 1
ATOM 658 N N . ILE A 1 91 ? -3.402 -2.466 2.936 1.00 93.56 91 ILE A N 1
ATOM 659 C CA . ILE A 1 91 ? -2.585 -2.174 1.746 1.00 93.56 91 ILE A CA 1
ATOM 660 C C . ILE A 1 91 ? -1.717 -3.398 1.417 1.00 93.56 91 ILE A C 1
ATOM 662 O O . ILE A 1 91 ? -1.762 -3.898 0.292 1.00 93.56 91 ILE A O 1
ATOM 666 N N . VAL A 1 92 ? -1.006 -3.939 2.413 1.00 89.69 92 VAL A N 1
ATOM 667 C CA . VAL A 1 92 ? -0.184 -5.151 2.259 1.00 89.69 92 VAL A CA 1
ATOM 668 C C . VAL A 1 92 ? -1.025 -6.335 1.795 1.00 89.69 92 VAL A C 1
ATOM 670 O O . VAL A 1 92 ? -0.699 -6.953 0.782 1.00 89.69 92 VAL A O 1
ATOM 673 N N . ALA A 1 93 ? -2.146 -6.610 2.463 1.00 82.75 93 ALA A N 1
ATOM 674 C CA . ALA A 1 93 ? -3.018 -7.724 2.107 1.00 82.75 93 ALA A CA 1
ATOM 675 C C . ALA A 1 93 ? -3.546 -7.614 0.666 1.00 82.75 93 ALA A C 1
ATOM 677 O O . ALA A 1 93 ? -3.577 -8.613 -0.054 1.00 82.75 93 ALA A O 1
ATOM 678 N N . LYS A 1 94 ? -3.933 -6.411 0.207 1.00 89.62 94 LYS A N 1
ATOM 679 C CA . LYS A 1 94 ? -4.362 -6.192 -1.184 1.00 89.62 94 LYS A CA 1
ATOM 680 C C . LYS A 1 94 ? -3.234 -6.470 -2.167 1.00 89.62 94 LYS A C 1
ATOM 682 O O . LYS A 1 94 ? -3.470 -7.193 -3.131 1.00 89.62 94 LYS A O 1
ATOM 687 N N . ALA A 1 95 ? -2.023 -5.990 -1.914 1.00 96.88 95 ALA A N 1
ATOM 688 C CA . ALA A 1 95 ? -0.884 -6.313 -2.768 1.00 96.88 95 ALA A CA 1
ATOM 689 C C . ALA A 1 95 ? -0.572 -7.823 -2.789 1.00 96.88 95 ALA A C 1
ATOM 691 O O . ALA A 1 95 ? -0.362 -8.391 -3.856 1.00 96.88 95 ALA A O 1
ATOM 692 N N . GLN A 1 96 ? -0.627 -8.506 -1.640 1.00 93.31 96 GLN A N 1
ATOM 693 C CA . GLN A 1 96 ? -0.370 -9.951 -1.538 1.00 93.31 96 GLN A CA 1
ATOM 694 C C . GLN A 1 96 ? -1.398 -10.810 -2.287 1.00 93.31 96 GLN A C 1
ATOM 696 O O . GLN A 1 96 ? -1.067 -11.893 -2.760 1.00 93.31 96 GLN A O 1
ATOM 701 N N . THR A 1 97 ? -2.632 -10.328 -2.483 1.00 91.25 97 THR A N 1
ATOM 702 C CA . THR A 1 97 ? -3.600 -11.030 -3.352 1.00 91.25 97 THR A CA 1
ATOM 703 C C . THR A 1 97 ? -3.159 -11.129 -4.813 1.00 91.25 97 THR A C 1
ATOM 705 O O . THR A 1 97 ? -3.730 -11.912 -5.566 1.00 91.25 97 THR A O 1
ATOM 708 N N . GLN A 1 98 ? -2.159 -10.340 -5.210 1.00 97.19 98 GLN A N 1
ATOM 709 C CA . GLN A 1 98 ? -1.616 -10.296 -6.564 1.00 97.19 98 GLN A CA 1
ATOM 710 C C . GLN A 1 98 ? -0.334 -11.133 -6.709 1.00 97.19 98 GLN A C 1
ATOM 712 O O . GLN A 1 98 ? 0.258 -11.155 -7.786 1.00 97.19 98 GLN A O 1
ATOM 717 N N . THR A 1 99 ? 0.114 -11.824 -5.652 1.00 94.56 99 THR A N 1
ATOM 718 C CA . THR A 1 99 ? 1.319 -12.659 -5.695 1.00 94.56 99 THR A CA 1
ATOM 719 C C . THR A 1 99 ? 1.255 -13.695 -6.819 1.00 94.56 99 THR A C 1
ATOM 721 O O . THR A 1 99 ? 0.254 -14.388 -6.995 1.00 94.56 99 THR A O 1
ATOM 724 N N . GLY A 1 100 ? 2.346 -13.809 -7.578 1.00 95.12 100 GLY A N 1
ATOM 725 C CA . GLY A 1 100 ? 2.468 -14.705 -8.728 1.00 95.12 100 GLY A CA 1
ATOM 726 C C . GLY A 1 100 ? 2.064 -14.083 -10.067 1.00 95.12 100 GLY A C 1
ATOM 727 O O . GLY A 1 100 ? 2.401 -14.648 -11.106 1.00 95.12 100 GLY A O 1
ATOM 728 N N . ILE A 1 101 ? 1.412 -12.914 -10.078 1.00 97.38 101 ILE A N 1
ATOM 729 C CA . ILE A 1 101 ? 1.187 -12.153 -11.314 1.00 97.38 101 ILE A CA 1
ATOM 730 C C . ILE A 1 101 ? 2.530 -11.624 -11.816 1.00 97.38 101 ILE A C 1
ATOM 732 O O . ILE A 1 101 ? 3.340 -11.125 -11.042 1.00 97.38 101 ILE A O 1
ATOM 736 N N . GLN A 1 102 ? 2.792 -11.756 -13.111 1.00 97.94 102 GLN A N 1
ATOM 737 C CA . GLN A 1 102 ? 4.061 -11.344 -13.703 1.00 97.94 102 GLN A CA 1
ATOM 738 C C . GLN A 1 102 ? 4.261 -9.821 -13.692 1.00 97.94 102 GLN A C 1
ATOM 740 O O . GLN A 1 102 ? 3.303 -9.042 -13.677 1.00 97.94 102 GLN A O 1
ATOM 745 N N . TYR A 1 103 ? 5.525 -9.407 -13.750 1.00 98.44 103 TYR A N 1
ATOM 746 C CA . TYR A 1 103 ? 5.881 -8.018 -14.000 1.00 98.44 103 TYR A CA 1
ATOM 747 C C . TYR A 1 103 ? 5.478 -7.595 -15.420 1.00 98.44 103 TYR A C 1
ATOM 749 O O . TYR A 1 103 ? 5.654 -8.362 -16.369 1.00 98.44 103 TYR A O 1
ATOM 757 N N . SER A 1 104 ? 4.973 -6.371 -15.553 1.00 98.44 104 SER A N 1
ATOM 758 C CA . SER A 1 104 ? 4.689 -5.719 -16.831 1.00 98.44 104 SER A CA 1
ATOM 759 C C . SER A 1 104 ? 4.983 -4.227 -16.724 1.00 98.44 104 SER A C 1
ATOM 761 O O . SER A 1 104 ? 4.360 -3.532 -15.926 1.00 98.44 104 SER A O 1
ATOM 763 N N . TRP A 1 105 ? 5.936 -3.726 -17.505 1.00 98.12 105 TRP A N 1
ATOM 764 C CA . TRP A 1 105 ? 6.345 -2.325 -17.533 1.00 98.12 105 TRP A CA 1
ATOM 765 C C . TRP A 1 105 ? 5.174 -1.416 -17.913 1.00 98.12 105 TRP A C 1
ATOM 767 O O . TRP A 1 105 ? 4.610 -1.557 -18.995 1.00 98.12 105 TRP A O 1
ATOM 777 N N . GLY A 1 106 ? 4.818 -0.457 -17.057 1.00 97.81 106 GLY A N 1
ATOM 778 C CA . GLY A 1 106 ? 3.641 0.399 -17.236 1.00 97.81 106 GLY A CA 1
ATOM 779 C C . GLY A 1 106 ? 2.309 -0.285 -16.917 1.00 97.81 106 GLY A C 1
ATOM 780 O O . GLY A 1 106 ? 1.263 0.323 -17.123 1.00 97.81 106 GLY A O 1
ATOM 781 N N . GLY A 1 107 ? 2.324 -1.539 -16.459 1.00 98.25 107 GLY A N 1
ATOM 782 C CA . GLY A 1 107 ? 1.123 -2.320 -16.180 1.00 98.25 107 GLY A CA 1
ATOM 783 C C . GLY A 1 107 ? 0.539 -2.058 -14.790 1.00 98.25 107 GLY A C 1
ATOM 784 O O . GLY A 1 107 ? 1.263 -1.788 -13.828 1.00 98.25 107 GLY A O 1
ATOM 785 N N . GLY A 1 108 ? -0.781 -2.196 -14.678 1.00 98.50 108 GLY A N 1
ATOM 786 C CA . GLY A 1 108 ? -1.537 -2.136 -13.430 1.00 98.50 108 GLY A CA 1
ATOM 787 C C . GLY A 1 108 ? -2.323 -0.843 -13.247 1.00 98.50 108 GLY A C 1
ATOM 788 O O . GLY A 1 108 ? -1.813 0.249 -13.454 1.00 98.50 108 GLY A O 1
ATOM 789 N N . ASP A 1 109 ? -3.570 -0.945 -12.800 1.00 96.81 109 ASP A N 1
ATOM 790 C CA . ASP A 1 109 ? -4.406 0.213 -12.494 1.00 96.81 109 ASP A CA 1
ATOM 791 C C . ASP A 1 109 ? -5.132 0.056 -11.147 1.00 96.81 109 ASP A C 1
ATOM 793 O O . ASP A 1 109 ? -4.801 -0.784 -10.314 1.00 96.81 109 ASP A O 1
ATOM 797 N N . ASN A 1 110 ? -6.130 0.902 -10.892 1.00 88.56 110 ASN A N 1
ATOM 798 C CA . ASN A 1 110 ? -6.929 0.819 -9.669 1.00 88.56 110 ASN A CA 1
ATOM 799 C C . ASN A 1 110 ? -7.710 -0.511 -9.542 1.00 88.56 110 ASN A C 1
ATOM 801 O O . ASN A 1 110 ? -8.090 -0.882 -8.436 1.00 88.56 110 ASN A O 1
ATOM 805 N N . ASN A 1 111 ? -7.995 -1.192 -10.654 1.00 88.75 111 ASN A N 1
ATOM 806 C CA . ASN A 1 111 ? -8.892 -2.343 -10.736 1.00 88.75 111 ASN A CA 1
ATOM 807 C C . ASN A 1 111 ? -8.146 -3.678 -10.824 1.00 88.75 111 ASN A C 1
ATOM 809 O O . ASN A 1 111 ? -8.706 -4.705 -10.434 1.00 88.75 111 ASN A O 1
ATOM 813 N N . GLY A 1 112 ? -6.914 -3.692 -11.331 1.00 92.44 112 GLY A N 1
ATOM 814 C CA . GLY A 1 112 ? -6.166 -4.931 -11.497 1.00 92.44 112 GLY A CA 1
ATOM 815 C C . GLY A 1 112 ? -4.912 -4.803 -12.366 1.00 92.44 112 GLY A C 1
ATOM 816 O O . GLY A 1 112 ? -4.491 -3.690 -12.686 1.00 92.44 112 GLY A O 1
ATOM 817 N N . PRO A 1 113 ? -4.314 -5.942 -12.767 1.00 98.12 113 PRO A N 1
ATOM 818 C CA . PRO A 1 113 ? -3.226 -5.950 -13.735 1.00 98.12 113 PRO A CA 1
ATOM 819 C C . PRO A 1 113 ? -3.744 -5.533 -15.115 1.00 98.12 113 PRO A C 1
ATOM 821 O O . PRO A 1 113 ? -4.865 -5.874 -15.500 1.00 98.12 113 PRO A O 1
ATOM 824 N N . THR A 1 114 ? -2.910 -4.843 -15.883 1.00 98.62 114 THR A N 1
ATOM 825 C CA . THR A 1 114 ? -3.231 -4.406 -17.251 1.00 98.62 114 THR A CA 1
ATOM 826 C C . THR A 1 114 ? -2.113 -4.803 -18.197 1.00 98.62 114 THR A C 1
ATOM 828 O O . THR A 1 114 ? -1.031 -5.187 -17.747 1.00 98.62 114 THR A O 1
ATOM 831 N N . ASP A 1 115 ? -2.354 -4.683 -19.503 1.00 98.31 115 ASP A N 1
ATOM 832 C CA . ASP A 1 115 ? -1.255 -4.643 -20.465 1.00 98.31 115 ASP A CA 1
ATOM 833 C C . ASP A 1 115 ? -0.275 -3.526 -20.088 1.00 98.31 115 ASP A C 1
ATOM 835 O O . ASP A 1 115 ? -0.675 -2.475 -19.569 1.00 98.31 115 ASP A O 1
ATOM 839 N N . GLY A 1 116 ? 1.006 -3.781 -20.330 1.00 97.44 116 GLY A N 1
ATOM 840 C CA . GLY A 1 116 ? 2.064 -2.801 -20.164 1.00 97.44 116 GLY A CA 1
ATOM 841 C C . GLY A 1 116 ? 2.207 -1.898 -21.383 1.00 97.44 116 GLY A C 1
ATOM 842 O O . GLY A 1 116 ? 1.370 -1.851 -22.287 1.00 97.44 116 GLY A O 1
ATOM 843 N N . ILE A 1 117 ? 3.320 -1.177 -21.429 1.00 96.56 117 ILE A N 1
ATOM 844 C CA . ILE A 1 117 ? 3.655 -0.245 -22.503 1.00 96.56 117 ILE A CA 1
ATOM 845 C C . ILE A 1 117 ? 4.999 -0.596 -23.136 1.00 96.56 117 ILE A C 1
ATOM 847 O O . ILE A 1 117 ? 5.840 -1.285 -22.556 1.00 96.56 117 ILE A O 1
ATOM 851 N N . CYS A 1 118 ? 5.224 -0.066 -24.338 1.00 92.75 118 CYS A N 1
ATOM 852 C CA . CYS A 1 118 ? 6.570 0.014 -24.891 1.00 92.75 118 CYS A CA 1
ATOM 853 C C . CYS A 1 118 ? 7.185 1.377 -24.532 1.00 92.75 118 CYS A C 1
ATOM 855 O O . CYS A 1 118 ? 6.487 2.386 -24.551 1.00 92.75 118 CYS A O 1
ATOM 857 N N . CYS A 1 119 ? 8.472 1.490 -24.240 1.00 93.06 119 CYS A N 1
ATOM 858 C CA . CYS A 1 119 ? 9.438 0.418 -24.021 1.00 93.06 119 CYS A CA 1
ATOM 859 C C . CYS A 1 119 ? 10.141 0.696 -22.697 1.00 93.06 119 CYS A C 1
ATOM 861 O O . CYS A 1 119 ? 10.374 1.860 -22.359 1.00 93.06 119 CYS A O 1
ATOM 863 N N . SER A 1 120 ? 10.459 -0.355 -21.944 1.00 90.88 120 SER A N 1
ATOM 864 C CA . SER A 1 120 ? 11.193 -0.172 -20.695 1.00 90.88 120 SER A CA 1
ATOM 865 C C . SER A 1 120 ? 12.608 0.355 -20.974 1.00 90.88 120 SER A C 1
ATOM 867 O O . SER A 1 120 ? 13.129 0.159 -22.079 1.00 90.88 120 SER A O 1
ATOM 869 N N . PRO A 1 121 ? 13.282 0.985 -19.995 1.00 89.12 121 PRO A N 1
ATOM 870 C CA . PRO A 1 121 ? 14.682 1.392 -20.131 1.00 89.12 121 PRO A CA 1
ATOM 871 C C . PRO A 1 121 ? 15.615 0.241 -20.539 1.00 89.12 121 PRO A C 1
ATOM 873 O O . PRO A 1 121 ? 16.622 0.465 -21.205 1.00 89.12 121 PRO A O 1
ATOM 876 N N . SER A 1 122 ? 15.260 -0.996 -20.180 1.00 89.12 122 SER A N 1
ATOM 877 C CA . SER A 1 122 ? 15.986 -2.216 -20.552 1.00 89.12 122 SER A CA 1
ATOM 878 C C . SER A 1 122 ? 15.565 -2.809 -21.906 1.00 89.12 122 SER A C 1
ATOM 880 O O . SER A 1 122 ? 16.073 -3.857 -22.292 1.00 89.12 122 SER A O 1
ATOM 882 N N . GLY A 1 123 ? 14.660 -2.155 -22.640 1.00 93.06 123 GLY A N 1
ATOM 883 C CA . GLY A 1 123 ? 14.267 -2.523 -24.003 1.00 93.06 123 GLY A CA 1
ATOM 884 C C . GLY A 1 123 ? 13.128 -3.539 -24.114 1.00 93.06 123 GLY A C 1
ATOM 885 O O . GLY A 1 123 ? 12.867 -4.022 -25.216 1.00 93.06 123 GLY A O 1
ATOM 886 N N . TYR A 1 124 ? 12.435 -3.864 -23.020 1.00 93.25 124 TYR A N 1
ATOM 887 C CA . TYR A 1 124 ? 11.273 -4.755 -23.070 1.00 93.25 124 TYR A CA 1
ATOM 888 C C . TYR A 1 124 ? 10.049 -4.040 -23.653 1.00 93.25 124 TYR A C 1
ATOM 890 O O . TYR A 1 124 ? 9.830 -2.849 -23.414 1.00 93.25 124 TYR A O 1
ATOM 898 N N . ASN A 1 125 ? 9.253 -4.784 -24.421 1.00 96.38 125 ASN A N 1
ATOM 899 C CA . ASN A 1 125 ? 7.980 -4.334 -24.969 1.00 96.38 125 ASN A CA 1
ATOM 900 C C . ASN A 1 125 ? 6.847 -5.146 -24.340 1.00 96.38 125 ASN A C 1
ATOM 902 O O . ASN A 1 125 ? 6.608 -6.285 -24.741 1.00 96.38 125 ASN A O 1
ATOM 906 N N . ASP A 1 126 ? 6.129 -4.520 -23.411 1.00 96.75 126 ASP A N 1
ATOM 907 C CA . ASP A 1 126 ? 5.107 -5.182 -22.601 1.00 96.75 126 ASP A CA 1
ATOM 908 C C . ASP A 1 126 ? 3.674 -4.866 -23.051 1.00 96.75 126 ASP A C 1
ATOM 910 O O . ASP A 1 126 ? 2.715 -5.145 -22.339 1.00 96.75 126 ASP A O 1
ATOM 914 N N . THR A 1 127 ? 3.501 -4.351 -24.275 1.00 96.94 127 THR A N 1
ATOM 915 C CA . THR A 1 127 ? 2.182 -4.001 -24.854 1.00 96.94 127 THR A CA 1
ATOM 916 C C . THR A 1 127 ? 1.174 -5.154 -24.943 1.00 96.94 127 THR A C 1
ATOM 918 O O . THR A 1 127 ? 0.011 -4.902 -25.229 1.00 96.94 127 THR A O 1
ATOM 921 N N . ASN A 1 128 ? 1.598 -6.404 -24.716 1.00 96.06 128 ASN A N 1
ATOM 922 C CA . ASN A 1 128 ? 0.734 -7.594 -24.647 1.00 96.06 128 ASN A CA 1
ATOM 923 C C . ASN A 1 128 ? 1.030 -8.456 -23.402 1.00 96.06 128 ASN A C 1
ATOM 925 O O . ASN A 1 128 ? 0.840 -9.675 -23.411 1.00 96.06 128 ASN A O 1
ATOM 929 N N . VAL A 1 129 ? 1.602 -7.852 -22.362 1.00 97.44 129 VAL A N 1
ATOM 930 C CA . VAL A 1 129 ? 1.981 -8.519 -21.116 1.00 97.44 129 VAL A CA 1
ATOM 931 C C . VAL A 1 129 ? 1.051 -7.989 -20.035 1.00 97.44 129 VAL A C 1
ATOM 933 O O . VAL A 1 129 ? 1.218 -6.868 -19.570 1.00 97.44 129 VAL A O 1
ATOM 936 N N . VAL A 1 130 ? 0.071 -8.791 -19.617 1.00 98.31 130 VAL A N 1
ATOM 937 C CA . VAL A 1 130 ? -0.824 -8.412 -18.515 1.00 98.31 130 VAL A CA 1
ATOM 938 C C . VAL A 1 130 ? -0.092 -8.606 -17.191 1.00 98.31 130 VAL A C 1
ATOM 940 O O . VAL A 1 130 ? 0.349 -9.717 -16.888 1.00 98.31 130 VAL A O 1
ATOM 943 N N . GLY A 1 131 ? 0.052 -7.543 -16.404 1.00 98.50 131 GLY A N 1
ATOM 944 C CA . GLY A 1 131 ? 0.773 -7.594 -15.137 1.00 98.50 131 GLY A CA 1
ATOM 945 C C . GLY A 1 131 ? 0.776 -6.269 -14.386 1.00 98.50 131 GLY A C 1
ATOM 946 O O . GLY A 1 131 ? -0.064 -5.402 -14.625 1.00 98.50 131 GLY A O 1
ATOM 947 N N . TYR A 1 132 ? 1.737 -6.137 -13.476 1.00 98.81 132 TYR A N 1
ATOM 948 C CA . TYR A 1 132 ? 2.000 -4.905 -12.735 1.00 98.81 132 TYR A CA 1
ATOM 949 C C . TYR A 1 132 ? 3.444 -4.453 -12.924 1.00 98.81 132 TYR A C 1
ATOM 951 O O . TYR A 1 132 ? 4.351 -5.287 -12.921 1.00 98.81 132 TYR A O 1
ATOM 959 N N . ASP A 1 133 ? 3.666 -3.144 -12.976 1.00 98.50 133 ASP A N 1
ATOM 960 C CA . ASP A 1 133 ? 4.937 -2.565 -12.555 1.00 98.50 133 ASP A CA 1
ATOM 961 C C . ASP A 1 133 ? 4.881 -2.130 -11.084 1.00 98.50 133 ASP A C 1
ATOM 963 O O . ASP A 1 133 ? 3.862 -2.260 -10.397 1.00 98.50 133 ASP A O 1
ATOM 967 N N . CYS A 1 134 ? 6.011 -1.629 -10.587 1.00 98.38 134 CYS A N 1
ATOM 968 C CA . CYS A 1 134 ? 6.173 -1.230 -9.195 1.00 98.38 134 CYS A CA 1
ATOM 969 C C . CYS A 1 134 ? 5.091 -0.245 -8.719 1.00 98.38 134 CYS A C 1
ATOM 971 O O . CYS A 1 134 ? 4.381 -0.518 -7.751 1.00 98.38 134 CYS A O 1
ATOM 973 N N . SER A 1 135 ? 4.913 0.866 -9.434 1.00 98.50 135 SER A N 1
ATOM 974 C CA . SER A 1 135 ? 3.962 1.920 -9.077 1.00 98.50 135 SER A CA 1
ATOM 975 C C . SER A 1 135 ? 2.504 1.560 -9.388 1.00 98.50 135 SER A C 1
ATOM 977 O O . SER A 1 135 ? 1.596 2.038 -8.705 1.00 98.50 135 SER A O 1
ATOM 979 N N . GLY A 1 136 ? 2.262 0.683 -10.364 1.00 98.75 136 GLY A N 1
ATOM 980 C CA . GLY A 1 136 ? 0.948 0.120 -10.661 1.00 98.75 136 GLY A CA 1
ATOM 981 C C . GLY A 1 136 ? 0.447 -0.771 -9.524 1.00 98.75 136 GLY A C 1
ATOM 982 O O . GLY A 1 136 ? -0.707 -0.651 -9.108 1.00 98.75 136 GLY A O 1
ATOM 983 N N . LEU A 1 137 ? 1.320 -1.606 -8.945 1.00 98.88 137 LEU A N 1
ATOM 984 C CA . LEU A 1 137 ? 0.960 -2.458 -7.805 1.00 98.88 137 LEU A CA 1
ATOM 985 C C . LEU A 1 137 ? 0.608 -1.635 -6.558 1.00 98.88 137 LEU A C 1
ATOM 987 O O . LEU A 1 137 ? -0.385 -1.923 -5.887 1.00 98.88 137 LEU A O 1
ATOM 991 N N . THR A 1 138 ? 1.396 -0.608 -6.233 1.00 98.69 138 THR A N 1
ATOM 992 C CA . THR A 1 138 ? 1.116 0.253 -5.071 1.00 98.69 138 THR A CA 1
ATOM 993 C C . THR A 1 138 ? -0.167 1.055 -5.262 1.00 98.69 138 THR A C 1
ATOM 995 O O . THR A 1 138 ? -0.989 1.125 -4.346 1.00 98.69 138 THR A O 1
ATOM 998 N N . LYS A 1 139 ? -0.400 1.581 -6.472 1.00 98.25 139 LYS A N 1
ATOM 999 C CA . LYS A 1 139 ? -1.650 2.245 -6.865 1.00 98.25 139 LYS A CA 1
ATOM 1000 C C . LYS A 1 139 ? -2.857 1.329 -6.661 1.00 98.25 139 LYS A C 1
ATOM 1002 O O . LYS A 1 139 ? -3.818 1.746 -6.012 1.00 98.25 139 LYS A O 1
ATOM 1007 N N . TYR A 1 140 ? -2.799 0.098 -7.168 1.00 98.25 140 TYR A N 1
ATOM 1008 C CA . TYR A 1 140 ? -3.836 -0.913 -6.960 1.00 98.25 140 TYR A CA 1
ATOM 1009 C C . TYR A 1 140 ? -4.087 -1.154 -5.468 1.00 98.25 140 TYR A C 1
ATOM 1011 O O . TYR A 1 140 ? -5.220 -1.057 -4.995 1.00 98.25 140 TYR A O 1
ATOM 1019 N N . ALA A 1 141 ? -3.026 -1.425 -4.706 1.00 97.31 141 ALA A N 1
ATOM 1020 C CA . ALA A 1 141 ? -3.128 -1.779 -3.297 1.00 97.31 141 ALA A CA 1
ATOM 1021 C C . ALA A 1 141 ? -3.771 -0.662 -2.462 1.00 97.31 141 ALA A C 1
ATOM 1023 O O . ALA A 1 141 ? -4.695 -0.921 -1.688 1.00 97.31 141 ALA A O 1
ATOM 1024 N N . LEU A 1 142 ? -3.341 0.588 -2.659 1.00 95.06 142 LEU A N 1
ATOM 1025 C CA . LEU A 1 142 ? -3.917 1.752 -1.985 1.00 95.06 142 LEU A CA 1
ATOM 1026 C C . LEU A 1 142 ? -5.356 2.033 -2.407 1.00 95.06 142 LEU A C 1
ATOM 1028 O O . LEU A 1 142 ? -6.189 2.345 -1.550 1.00 95.06 142 LEU A O 1
ATOM 1032 N N . PHE A 1 143 ? -5.682 1.893 -3.692 1.00 90.44 143 PHE A N 1
ATOM 1033 C CA . PHE A 1 143 ? -7.052 2.086 -4.146 1.00 90.44 143 PHE A CA 1
ATOM 1034 C C . PHE A 1 143 ? -7.982 1.023 -3.556 1.00 90.44 143 PHE A C 1
ATOM 1036 O O . PHE A 1 143 ? -9.013 1.349 -2.974 1.00 90.44 143 PHE A O 1
ATOM 1043 N N . GLN A 1 144 ? -7.587 -0.245 -3.605 1.00 86.62 144 GLN A N 1
ATOM 1044 C CA . GLN A 1 144 ? -8.403 -1.344 -3.099 1.00 86.62 144 GLN A CA 1
ATOM 1045 C C . GLN A 1 144 ? -8.517 -1.359 -1.570 1.00 86.62 144 GLN A C 1
ATOM 1047 O O . GLN A 1 144 ? -9.508 -1.867 -1.042 1.00 86.62 144 GLN A O 1
ATOM 1052 N N . ALA A 1 145 ? -7.515 -0.847 -0.851 1.00 81.75 145 ALA A N 1
ATOM 1053 C CA . ALA A 1 145 ? -7.527 -0.791 0.609 1.00 81.75 145 ALA A CA 1
ATOM 1054 C C . ALA A 1 145 ? -8.193 0.480 1.156 1.00 81.75 145 ALA A C 1
ATOM 1056 O O . ALA A 1 145 ? -8.848 0.413 2.196 1.00 81.75 145 ALA A O 1
ATOM 1057 N N . LYS A 1 146 ? -8.012 1.632 0.494 1.00 82.69 146 LYS A N 1
ATOM 1058 C CA . LYS A 1 146 ? -8.381 2.960 1.024 1.00 82.69 146 LYS A CA 1
ATOM 1059 C C . LYS A 1 146 ? -9.250 3.805 0.087 1.00 82.69 146 LYS A C 1
ATOM 1061 O O . LYS A 1 146 ? -9.624 4.913 0.457 1.00 82.69 146 LYS A O 1
ATOM 1066 N N . GLY A 1 147 ? -9.530 3.346 -1.133 1.00 79.19 147 GLY A N 1
ATOM 1067 C CA . GLY A 1 147 ? -10.159 4.158 -2.183 1.00 79.19 147 GLY A CA 1
ATOM 1068 C C . GLY A 1 147 ? -9.262 5.287 -2.705 1.00 79.19 147 GLY A C 1
ATOM 1069 O O . GLY A 1 147 ? -9.734 6.177 -3.411 1.00 79.19 147 GLY A O 1
ATOM 1070 N N . MET A 1 148 ? -7.971 5.284 -2.354 1.00 86.88 148 MET A N 1
ATOM 1071 C CA . MET A 1 148 ? -7.036 6.344 -2.717 1.00 86.88 148 MET A CA 1
ATOM 1072 C C . MET A 1 148 ? -6.362 6.018 -4.046 1.00 86.88 148 MET A C 1
ATOM 1074 O O . MET A 1 148 ? -5.529 5.122 -4.125 1.00 86.88 148 MET A O 1
ATOM 1078 N N . SER A 1 149 ? -6.702 6.769 -5.094 1.00 90.75 149 SER A N 1
ATOM 1079 C CA . SER A 1 149 ? -6.006 6.640 -6.373 1.00 90.75 149 SER A CA 1
ATOM 1080 C C . SER A 1 149 ? -4.739 7.490 -6.384 1.00 90.75 149 SER A C 1
ATOM 1082 O O . SER A 1 149 ? -4.793 8.714 -6.201 1.00 90.75 149 SER A O 1
ATOM 1084 N N . LEU A 1 150 ? -3.609 6.825 -6.604 1.00 95.19 150 LEU A N 1
ATOM 1085 C CA . LEU A 1 150 ? -2.310 7.451 -6.821 1.00 95.19 150 LEU A CA 1
ATOM 1086 C C . LEU A 1 150 ? -2.005 7.603 -8.315 1.00 95.19 150 LEU A C 1
ATOM 1088 O O . LEU A 1 150 ? -2.603 6.926 -9.156 1.00 95.19 150 LEU A O 1
ATOM 1092 N N . ALA A 1 151 ? -1.058 8.476 -8.649 1.00 97.06 151 ALA A N 1
ATOM 1093 C CA . ALA A 1 151 ? -0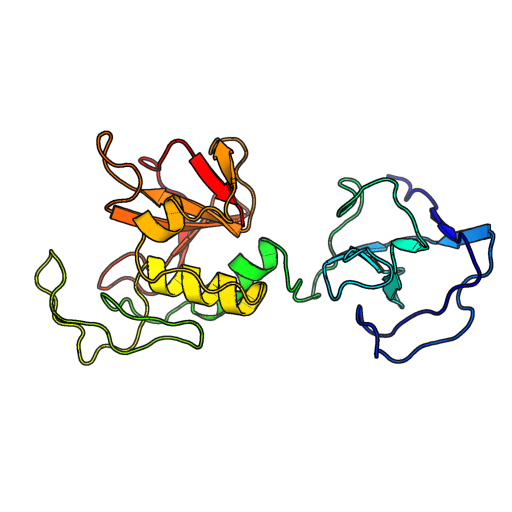.478 8.521 -9.986 1.00 97.06 151 ALA A CA 1
ATOM 1094 C C . ALA A 1 151 ? 0.255 7.207 -10.311 1.00 97.06 151 ALA A C 1
ATOM 1096 O O . ALA A 1 151 ? 0.772 6.526 -9.420 1.00 97.06 151 ALA A O 1
ATOM 1097 N N . HIS A 1 152 ? 0.309 6.859 -11.596 1.00 97.69 152 HIS A N 1
ATOM 1098 C CA . HIS A 1 152 ? 1.069 5.709 -12.096 1.00 97.69 152 HIS A CA 1
ATOM 1099 C C . HIS A 1 152 ? 2.501 6.131 -12.438 1.00 97.69 152 HIS A C 1
ATOM 1101 O O . HIS A 1 152 ? 2.943 6.045 -13.579 1.00 97.69 152 HIS A O 1
ATOM 1107 N N . TYR A 1 153 ? 3.192 6.685 -11.444 1.00 96.88 153 TYR A N 1
ATOM 1108 C CA . TYR A 1 153 ? 4.594 7.065 -11.548 1.00 96.88 153 TYR A CA 1
ATOM 1109 C C . TYR A 1 153 ? 5.210 7.167 -10.155 1.00 96.88 153 TYR A C 1
ATOM 1111 O O . TYR A 1 153 ? 4.668 7.832 -9.272 1.00 96.88 153 TYR A O 1
ATOM 1119 N N . THR A 1 154 ? 6.356 6.517 -9.957 1.00 96.94 154 THR A N 1
ATOM 1120 C CA . THR A 1 154 ? 7.013 6.376 -8.653 1.00 96.94 154 THR A CA 1
ATOM 1121 C C . THR A 1 154 ? 7.253 7.711 -7.946 1.00 96.94 154 THR A C 1
ATOM 1123 O O . THR A 1 154 ? 6.860 7.877 -6.791 1.00 96.94 154 THR A O 1
ATOM 1126 N N . CYS A 1 155 ? 7.842 8.696 -8.626 1.00 96.25 155 CYS A N 1
ATOM 1127 C CA . CYS A 1 155 ? 8.127 9.985 -7.995 1.00 96.25 155 CYS A CA 1
ATOM 1128 C C . CYS A 1 155 ? 6.882 10.837 -7.736 1.00 96.25 155 CYS A C 1
ATOM 1130 O O . CYS A 1 155 ? 6.891 11.635 -6.796 1.00 96.25 155 CYS A O 1
ATOM 1132 N N . ASP A 1 156 ? 5.804 10.657 -8.502 1.00 97.44 156 ASP A N 1
ATOM 1133 C CA . ASP A 1 156 ? 4.535 11.321 -8.194 1.00 97.44 156 ASP A CA 1
ATOM 1134 C C . ASP A 1 156 ? 3.914 10.734 -6.925 1.00 97.44 156 ASP A C 1
ATOM 1136 O O . ASP A 1 156 ? 3.370 11.477 -6.117 1.00 97.44 156 ASP A O 1
ATOM 1140 N N . GLN A 1 157 ? 4.051 9.423 -6.694 1.00 98.19 157 GLN A N 1
ATOM 1141 C CA . GLN A 1 157 ? 3.646 8.807 -5.426 1.00 98.19 157 GLN A CA 1
ATOM 1142 C C . GLN A 1 157 ? 4.514 9.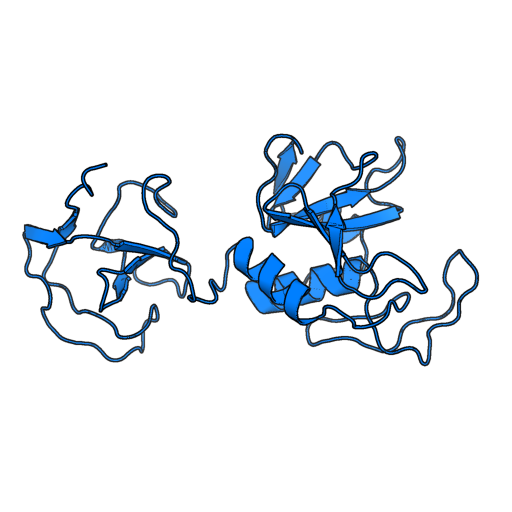295 -4.259 1.00 98.19 157 GLN A C 1
ATOM 1144 O O . GLN A 1 157 ? 3.989 9.602 -3.192 1.00 98.19 157 GLN A O 1
ATOM 1149 N N . TYR A 1 158 ? 5.832 9.413 -4.455 1.00 97.56 158 TYR A N 1
ATOM 1150 C CA . TYR A 1 158 ? 6.752 9.888 -3.413 1.00 97.56 158 TYR A CA 1
ATOM 1151 C C . TYR A 1 158 ? 6.481 11.335 -2.974 1.00 97.56 158 TYR A C 1
ATOM 1153 O O . TYR A 1 158 ? 6.703 11.703 -1.816 1.00 97.56 158 TYR A O 1
ATOM 1161 N N . ASN A 1 159 ? 6.033 12.168 -3.913 1.00 96.25 159 ASN A N 1
ATOM 1162 C CA . ASN A 1 159 ? 5.785 13.593 -3.703 1.00 96.25 159 ASN A CA 1
ATOM 1163 C C . ASN A 1 159 ? 4.291 13.939 -3.601 1.00 96.25 159 ASN A C 1
ATOM 1165 O O . ASN A 1 159 ? 3.942 15.121 -3.587 1.00 96.25 159 ASN A O 1
ATOM 1169 N N . ASP A 1 160 ? 3.413 12.937 -3.510 1.00 96.44 160 ASP A N 1
ATOM 1170 C CA . ASP A 1 160 ? 1.980 13.151 -3.349 1.00 96.44 160 ASP A CA 1
ATOM 1171 C C . ASP A 1 160 ? 1.709 13.885 -2.029 1.00 96.44 160 ASP A C 1
ATOM 1173 O O . ASP A 1 160 ? 2.070 13.421 -0.946 1.00 96.44 160 ASP A O 1
ATOM 1177 N N . SER A 1 161 ? 1.049 15.039 -2.111 1.00 94.75 161 SER A N 1
ATOM 1178 C CA . SER A 1 161 ? 0.795 15.910 -0.959 1.00 94.75 161 SER A CA 1
ATOM 1179 C C . SER A 1 161 ? -0.154 15.310 0.081 1.00 94.75 161 SER A C 1
ATOM 1181 O O . SER A 1 161 ? -0.258 15.839 1.187 1.00 94.75 161 SER A O 1
ATOM 1183 N N . ARG A 1 162 ? -0.853 14.219 -0.256 1.00 93.19 162 ARG A N 1
ATOM 1184 C CA . ARG A 1 162 ? -1.705 13.462 0.673 1.00 93.19 162 ARG A CA 1
ATOM 1185 C C . ARG A 1 162 ? -0.896 12.496 1.541 1.00 93.19 162 ARG A C 1
ATOM 1187 O O . ARG A 1 162 ? -1.411 12.038 2.557 1.00 93.19 162 ARG A O 1
ATOM 1194 N N . GLY A 1 163 ? 0.337 12.180 1.145 1.00 92.62 163 GLY A N 1
ATOM 1195 C CA . GLY A 1 163 ? 1.247 11.317 1.886 1.00 92.62 163 GLY A CA 1
ATOM 1196 C C . GLY A 1 163 ? 2.091 12.088 2.902 1.00 92.62 163 GLY A C 1
ATOM 1197 O O . GLY A 1 163 ? 2.447 13.249 2.706 1.00 92.62 163 GLY A O 1
ATOM 1198 N N . THR A 1 164 ? 2.453 11.428 4.000 1.00 95.88 164 THR A N 1
ATOM 1199 C CA . THR A 1 164 ? 3.388 11.952 5.005 1.00 95.88 164 THR A CA 1
ATOM 1200 C C . THR A 1 164 ? 4.730 11.241 4.887 1.00 95.88 164 THR A C 1
ATOM 1202 O O . THR A 1 164 ? 4.789 10.014 4.951 1.00 95.88 164 THR A O 1
ATOM 1205 N N . LYS A 1 165 ? 5.823 12.005 4.761 1.00 94.94 165 LYS A N 1
ATOM 1206 C CA . LYS A 1 165 ? 7.185 11.454 4.771 1.00 94.94 165 LYS A CA 1
ATOM 1207 C C . LYS A 1 165 ? 7.576 11.053 6.192 1.00 94.94 165 LYS A C 1
ATOM 1209 O O . LYS A 1 165 ? 7.665 11.899 7.079 1.00 94.94 165 LYS A O 1
ATOM 1214 N N . ILE A 1 166 ? 7.821 9.765 6.398 1.00 95.50 166 ILE A N 1
ATOM 1215 C CA . ILE A 1 166 ? 8.226 9.180 7.678 1.00 95.50 166 ILE A CA 1
ATOM 1216 C C . ILE A 1 166 ? 9.649 8.661 7.529 1.00 95.50 166 ILE A C 1
ATOM 1218 O O . ILE A 1 166 ? 9.972 8.025 6.531 1.00 95.50 166 ILE A O 1
ATOM 1222 N N . ALA A 1 167 ? 10.527 8.953 8.493 1.00 95.50 167 ALA A N 1
ATOM 1223 C CA . ALA A 1 167 ? 11.888 8.416 8.467 1.00 95.50 167 ALA A CA 1
ATOM 1224 C C . ALA A 1 167 ? 11.829 6.886 8.378 1.00 95.50 167 ALA A C 1
ATOM 1226 O O . ALA A 1 167 ? 11.058 6.276 9.115 1.00 95.50 167 ALA A O 1
ATOM 1227 N N . PHE A 1 168 ? 12.645 6.270 7.520 1.00 92.81 168 PHE A N 1
ATOM 1228 C CA . PHE A 1 168 ? 12.572 4.826 7.271 1.00 92.81 168 PHE A CA 1
ATOM 1229 C C . PHE A 1 168 ? 12.680 3.982 8.557 1.00 92.81 168 PHE A C 1
ATOM 1231 O O . PHE A 1 168 ? 12.005 2.971 8.696 1.00 92.81 168 PHE A O 1
ATOM 1238 N N . ALA A 1 169 ? 13.450 4.436 9.552 1.00 92.56 169 ALA A N 1
ATOM 1239 C CA . ALA A 1 169 ? 13.557 3.777 10.860 1.00 92.56 169 ALA A CA 1
ATOM 1240 C C . ALA A 1 169 ? 12.224 3.671 11.637 1.00 92.56 169 ALA A C 1
ATOM 1242 O O . ALA A 1 169 ? 12.110 2.854 12.544 1.00 92.56 169 ALA A O 1
ATOM 1243 N N . ASN A 1 170 ? 11.231 4.489 11.280 1.00 91.12 170 ASN A N 1
ATOM 1244 C CA . ASN A 1 170 ? 9.880 4.503 11.845 1.00 91.12 170 ASN A CA 1
ATOM 1245 C C . ASN A 1 170 ? 8.833 3.966 10.852 1.00 91.12 170 ASN A C 1
ATOM 1247 O O . ASN A 1 170 ? 7.631 4.200 11.039 1.00 91.12 170 ASN A O 1
ATOM 1251 N N . ALA A 1 171 ? 9.279 3.310 9.776 1.00 90.25 171 ALA A N 1
ATOM 1252 C CA . ALA A 1 171 ? 8.392 2.678 8.818 1.00 90.25 171 ALA A CA 1
ATOM 1253 C C . ALA A 1 171 ? 7.550 1.606 9.512 1.00 90.25 171 ALA A C 1
ATOM 1255 O O . ALA A 1 171 ? 8.028 0.854 10.366 1.00 90.25 171 ALA A O 1
ATOM 1256 N N . THR A 1 172 ? 6.280 1.550 9.141 1.00 88.81 172 THR A N 1
ATOM 1257 C CA . THR A 1 172 ? 5.350 0.517 9.585 1.00 88.81 172 THR A CA 1
ATOM 1258 C C . THR A 1 172 ? 4.726 -0.160 8.381 1.00 88.81 172 THR A C 1
ATOM 1260 O O . THR A 1 172 ? 4.807 0.329 7.255 1.00 88.81 172 THR A O 1
ATOM 1263 N N . GLU A 1 173 ? 4.079 -1.292 8.633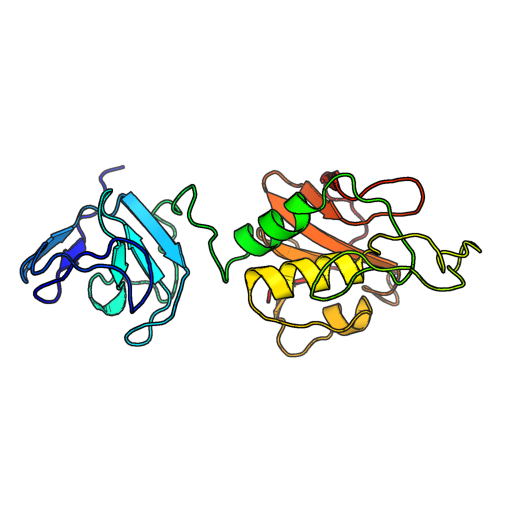 1.00 90.69 173 GLU A N 1
ATOM 1264 C CA . GLU A 1 173 ? 3.302 -2.016 7.633 1.00 90.69 173 GLU A CA 1
ATOM 1265 C C . GLU A 1 173 ? 2.408 -1.076 6.804 1.00 90.69 173 GLU A C 1
ATOM 1267 O O . GLU A 1 173 ? 1.696 -0.239 7.362 1.00 90.69 173 GLU A O 1
ATOM 1272 N N . GLY A 1 174 ? 2.455 -1.223 5.478 1.00 94.94 174 GLY A N 1
ATOM 1273 C CA . GLY A 1 174 ? 1.680 -0.454 4.503 1.00 94.94 174 GLY A CA 1
ATOM 1274 C C . GLY A 1 174 ? 2.306 0.855 4.024 1.00 94.94 174 GLY A C 1
ATOM 1275 O O . GLY A 1 174 ? 1.790 1.436 3.069 1.00 94.94 174 GLY A O 1
ATOM 1276 N N . ASP A 1 175 ? 3.402 1.310 4.632 1.00 97.81 175 ASP A N 1
ATOM 1277 C CA . ASP A 1 175 ? 4.147 2.461 4.120 1.00 97.81 175 ASP A CA 1
ATOM 1278 C C . ASP A 1 175 ? 4.791 2.139 2.769 1.00 97.81 175 ASP A C 1
ATOM 1280 O O . ASP A 1 175 ? 5.270 1.026 2.543 1.00 97.81 175 ASP A O 1
ATOM 1284 N N . LEU A 1 176 ? 4.851 3.121 1.869 1.00 98.44 176 LEU A N 1
ATOM 1285 C CA . LEU A 1 176 ? 5.541 2.956 0.594 1.00 98.44 176 LEU A CA 1
ATOM 1286 C C . LEU A 1 176 ? 7.038 3.231 0.751 1.00 98.44 176 LEU A C 1
ATOM 1288 O O . LEU A 1 176 ? 7.443 4.308 1.195 1.00 98.44 176 LEU A O 1
ATOM 1292 N N . ILE A 1 177 ? 7.856 2.255 0.364 1.00 98.38 177 ILE A N 1
ATOM 1293 C CA . ILE A 1 177 ? 9.316 2.333 0.334 1.00 98.38 177 ILE A CA 1
ATOM 1294 C C . ILE A 1 177 ? 9.737 2.746 -1.069 1.00 98.38 177 ILE A C 1
ATOM 1296 O O . ILE A 1 177 ? 9.346 2.096 -2.035 1.00 98.38 177 ILE A O 1
ATOM 1300 N N . PHE A 1 178 ? 10.567 3.776 -1.178 1.00 98.00 178 PHE A N 1
ATOM 1301 C CA . PHE A 1 178 ? 11.059 4.279 -2.458 1.00 98.00 178 PHE A CA 1
ATOM 1302 C C . PHE A 1 178 ? 12.543 3.990 -2.614 1.00 98.00 178 PHE A C 1
ATOM 1304 O O . PHE A 1 178 ? 13.287 3.994 -1.634 1.00 98.00 178 PHE A O 1
ATOM 1311 N N . TYR A 1 179 ? 12.956 3.748 -3.850 1.00 96.50 179 TYR A N 1
ATOM 1312 C CA . TYR A 1 179 ? 14.336 3.520 -4.243 1.00 96.50 179 TYR A CA 1
ATOM 1313 C C . TYR A 1 179 ? 14.710 4.482 -5.364 1.00 96.50 179 TYR A C 1
ATOM 1315 O O . TYR A 1 179 ? 13.888 4.816 -6.229 1.00 96.50 179 TYR A O 1
ATOM 1323 N N . GLY A 1 180 ? 15.968 4.894 -5.341 1.00 90.31 180 GLY A N 1
ATOM 1324 C CA . GLY A 1 180 ? 16.547 5.800 -6.308 1.00 90.31 180 GLY A CA 1
ATOM 1325 C C . GLY A 1 180 ? 18.002 6.100 -5.980 1.00 90.31 180 GLY A C 1
ATOM 1326 O O . GLY A 1 180 ? 18.586 5.550 -5.044 1.00 90.31 180 GLY A O 1
ATOM 1327 N N . THR A 1 181 ? 18.571 7.023 -6.738 1.00 84.31 181 THR A N 1
ATOM 1328 C CA . THR A 1 181 ? 19.939 7.514 -6.538 1.00 84.31 181 THR A CA 1
ATOM 1329 C C . THR A 1 181 ? 20.026 8.567 -5.425 1.00 84.31 181 THR A C 1
ATOM 1331 O O . THR A 1 181 ? 19.026 9.170 -5.038 1.00 84.31 181 THR A O 1
ATOM 1334 N N . ASP A 1 182 ? 21.242 8.895 -4.974 1.00 75.38 182 ASP A N 1
ATOM 1335 C CA . ASP A 1 182 ? 21.466 10.016 -4.040 1.00 75.38 182 ASP A CA 1
ATOM 1336 C C . ASP A 1 182 ? 20.933 11.357 -4.582 1.00 75.38 182 ASP A C 1
ATOM 1338 O O . ASP A 1 182 ? 20.514 12.225 -3.813 1.00 75.38 182 ASP A O 1
ATOM 1342 N N . ALA A 1 183 ? 20.943 11.530 -5.909 1.00 76.94 183 ALA A N 1
ATOM 1343 C CA . ALA A 1 183 ? 20.446 12.729 -6.576 1.00 76.94 183 ALA A CA 1
ATOM 1344 C C . ALA A 1 183 ? 18.913 12.758 -6.698 1.00 76.94 183 ALA A C 1
ATOM 1346 O O . ALA A 1 183 ? 18.334 13.843 -6.759 1.00 76.94 183 ALA A O 1
ATOM 1347 N N . ASP A 1 184 ? 18.264 11.592 -6.732 1.00 84.00 184 ASP A N 1
ATOM 1348 C CA . ASP A 1 184 ? 16.816 11.460 -6.874 1.00 84.00 184 ASP A CA 1
ATOM 1349 C C . ASP A 1 184 ? 16.321 10.165 -6.219 1.00 84.00 184 ASP A C 1
ATOM 1351 O O . ASP A 1 184 ? 16.545 9.067 -6.719 1.00 84.00 184 ASP A O 1
ATOM 1355 N N . GLN A 1 185 ? 15.636 10.311 -5.089 1.00 85.75 185 GLN A N 1
ATOM 1356 C CA . GLN A 1 185 ? 15.302 9.232 -4.155 1.00 85.75 185 GLN A CA 1
ATOM 1357 C C . GLN A 1 185 ? 14.141 8.328 -4.611 1.00 85.75 185 GLN A C 1
ATOM 1359 O O . GLN A 1 185 ? 13.780 7.401 -3.888 1.00 85.75 185 GLN A O 1
ATOM 1364 N N . CYS A 1 186 ? 13.512 8.611 -5.754 1.00 88.62 186 CYS A N 1
ATOM 1365 C CA . CYS A 1 186 ? 12.297 7.924 -6.206 1.00 88.62 186 CYS A CA 1
ATOM 1366 C C . CYS A 1 186 ? 12.326 7.509 -7.683 1.00 88.62 186 CYS A C 1
ATOM 1368 O O . CYS A 1 186 ? 11.312 7.054 -8.211 1.00 88.62 186 CYS A O 1
ATOM 1370 N N . ASN A 1 187 ? 13.449 7.691 -8.377 1.00 88.00 187 ASN A N 1
ATOM 1371 C CA . ASN A 1 187 ? 13.514 7.492 -9.823 1.00 88.00 187 ASN A CA 1
ATOM 1372 C C . ASN A 1 187 ? 13.656 6.022 -10.260 1.00 88.00 187 ASN A C 1
ATOM 1374 O O . ASN A 1 187 ? 13.633 5.761 -11.461 1.00 88.00 187 ASN A O 1
ATOM 1378 N N . GLU A 1 188 ? 13.788 5.070 -9.329 1.00 92.94 188 GLU A N 1
ATOM 1379 C CA . GLU A 1 188 ? 14.031 3.661 -9.663 1.00 92.94 188 GLU A CA 1
ATOM 1380 C C . GLU A 1 188 ? 12.845 2.747 -9.347 1.00 92.94 188 GLU A C 1
ATOM 1382 O O . GLU A 1 188 ? 12.382 2.019 -10.225 1.00 92.94 188 GLU A O 1
ATOM 1387 N N . HIS A 1 189 ? 12.355 2.734 -8.102 1.00 97.31 189 HIS A N 1
ATOM 1388 C CA . HIS A 1 189 ? 11.402 1.705 -7.672 1.00 97.31 189 HIS A CA 1
ATOM 1389 C C . HIS A 1 189 ? 10.535 2.124 -6.480 1.00 97.31 189 HIS A C 1
ATOM 1391 O O . HIS A 1 189 ? 10.934 2.962 -5.670 1.00 97.31 189 HIS A O 1
ATOM 1397 N N . VAL A 1 190 ? 9.370 1.486 -6.335 1.00 98.62 190 VAL A N 1
ATOM 1398 C CA . VAL A 1 190 ? 8.527 1.568 -5.134 1.00 98.62 190 VAL A CA 1
ATOM 1399 C C . VAL A 1 190 ? 7.987 0.201 -4.730 1.00 98.62 190 VAL A C 1
ATOM 1401 O O . VAL A 1 190 ? 7.596 -0.601 -5.574 1.00 98.62 190 VAL A O 1
ATOM 1404 N N . ALA A 1 191 ? 7.950 -0.044 -3.424 1.00 98.56 191 ALA A N 1
ATOM 1405 C CA . ALA A 1 191 ? 7.415 -1.250 -2.801 1.00 98.56 191 ALA A CA 1
ATOM 1406 C C . ALA A 1 191 ? 6.544 -0.893 -1.585 1.00 98.56 191 ALA A C 1
ATOM 1408 O O . ALA A 1 191 ? 6.538 0.250 -1.131 1.00 98.56 191 ALA A O 1
ATOM 1409 N N . ILE A 1 192 ? 5.820 -1.869 -1.035 1.00 98.69 192 ILE A N 1
ATOM 1410 C CA . ILE A 1 192 ? 4.994 -1.696 0.171 1.00 98.69 192 ILE A CA 1
ATOM 1411 C C . ILE A 1 192 ? 5.685 -2.399 1.337 1.00 98.69 192 ILE A C 1
ATOM 1413 O O . ILE A 1 192 ? 5.899 -3.609 1.272 1.00 98.69 192 ILE A O 1
ATOM 1417 N N . PHE A 1 193 ? 6.008 -1.669 2.405 1.00 97.31 193 PHE A N 1
ATOM 1418 C CA . PHE A 1 193 ? 6.601 -2.229 3.618 1.00 97.31 193 PHE A CA 1
ATOM 1419 C C . PHE A 1 193 ? 5.649 -3.243 4.255 1.00 97.31 193 PHE A C 1
ATOM 1421 O O . PHE A 1 193 ? 4.479 -2.944 4.502 1.00 97.31 193 PHE A O 1
ATOM 1428 N N . ALA A 1 194 ? 6.150 -4.442 4.525 1.00 88.56 194 ALA A N 1
ATOM 1429 C CA . ALA A 1 194 ? 5.409 -5.535 5.136 1.00 88.56 194 ALA A CA 1
ATOM 1430 C C . ALA A 1 194 ? 6.044 -5.919 6.486 1.00 88.56 194 ALA A C 1
ATOM 1432 O O . ALA A 1 194 ? 7.174 -5.516 6.786 1.00 88.56 194 ALA A O 1
ATOM 1433 N N . PRO A 1 195 ? 5.338 -6.676 7.344 1.00 79.00 195 PRO A N 1
ATOM 1434 C CA . PRO A 1 195 ? 5.904 -7.154 8.602 1.00 79.00 195 PRO A CA 1
ATOM 1435 C C . PRO A 1 195 ? 7.177 -7.993 8.391 1.00 79.00 195 PRO A C 1
ATOM 1437 O O . PRO A 1 195 ? 7.498 -8.403 7.283 1.00 79.00 195 PRO A O 1
ATOM 1440 N N . ASN A 1 196 ? 7.900 -8.280 9.477 1.00 81.25 196 ASN A N 1
ATOM 1441 C CA . ASN A 1 196 ? 9.095 -9.144 9.480 1.00 81.25 196 ASN A CA 1
ATOM 1442 C C . ASN A 1 196 ? 10.294 -8.635 8.656 1.00 81.25 196 ASN A C 1
ATOM 1444 O O . ASN A 1 196 ? 11.186 -9.413 8.327 1.00 81.25 196 ASN A O 1
ATOM 1448 N N . GLY A 1 197 ? 10.354 -7.331 8.368 1.00 81.44 197 GLY A N 1
ATOM 1449 C CA . GLY A 1 197 ? 11.431 -6.757 7.554 1.00 81.44 197 GLY A CA 1
ATOM 1450 C C . GLY A 1 197 ? 11.313 -7.130 6.076 1.00 81.44 197 GLY A C 1
ATOM 1451 O O . GLY A 1 197 ? 12.320 -7.234 5.377 1.00 81.44 197 GLY A O 1
ATOM 1452 N N . GLU A 1 198 ? 10.088 -7.361 5.611 1.00 94.38 198 GLU A N 1
ATOM 1453 C CA . GLU A 1 198 ? 9.776 -7.704 4.229 1.00 94.38 198 GLU A CA 1
ATOM 1454 C C . GLU A 1 198 ? 9.119 -6.528 3.497 1.00 94.38 198 GLU A C 1
ATOM 1456 O O . GLU A 1 198 ? 8.803 -5.481 4.068 1.00 94.38 198 GLU A O 1
ATOM 1461 N N . MET A 1 199 ? 8.893 -6.709 2.202 1.00 97.81 199 MET A N 1
ATOM 1462 C CA . MET A 1 199 ? 8.101 -5.812 1.376 1.00 97.81 199 MET A CA 1
ATOM 1463 C C . MET A 1 199 ? 7.380 -6.577 0.269 1.00 97.81 199 MET A C 1
ATOM 1465 O O . MET A 1 199 ? 7.853 -7.616 -0.189 1.00 97.81 199 MET A O 1
ATOM 1469 N N . VAL A 1 200 ? 6.236 -6.054 -0.167 1.00 98.56 200 VAL A N 1
ATOM 1470 C CA . VAL A 1 200 ? 5.499 -6.558 -1.332 1.00 98.56 200 VAL A CA 1
ATOM 1471 C C . VAL A 1 200 ? 5.808 -5.670 -2.529 1.00 98.56 200 VAL A C 1
ATOM 1473 O O . VAL A 1 200 ? 5.703 -4.446 -2.433 1.00 98.56 200 VAL A O 1
ATOM 1476 N N . GLU A 1 201 ? 6.184 -6.270 -3.653 1.00 98.69 201 GLU A N 1
ATOM 1477 C CA . GLU A 1 201 ? 6.626 -5.525 -4.832 1.00 98.69 201 GLU A CA 1
ATOM 1478 C C . GLU A 1 201 ? 6.337 -6.262 -6.145 1.00 98.69 201 GLU A C 1
ATOM 1480 O O . GLU A 1 201 ? 6.282 -7.493 -6.193 1.00 98.69 201 GLU A O 1
ATOM 1485 N N . ALA A 1 202 ? 6.221 -5.484 -7.222 1.00 98.44 202 ALA A N 1
ATOM 1486 C CA . ALA A 1 202 ? 6.385 -5.936 -8.598 1.00 98.44 202 ALA A CA 1
ATOM 1487 C C . ALA A 1 202 ? 7.788 -5.512 -9.043 1.00 98.44 202 ALA A C 1
ATOM 1489 O O . ALA A 1 202 ? 7.973 -4.402 -9.541 1.00 98.44 202 ALA A O 1
ATOM 1490 N N . ARG A 1 203 ? 8.781 -6.365 -8.772 1.00 94.38 203 ARG A N 1
ATOM 1491 C CA . ARG A 1 203 ? 10.200 -5.985 -8.769 1.00 94.38 203 ARG A CA 1
ATOM 1492 C C . ARG A 1 203 ? 10.737 -5.621 -10.154 1.00 94.38 203 ARG A C 1
ATOM 1494 O O . ARG A 1 203 ? 11.198 -4.503 -10.360 1.00 94.38 203 ARG A O 1
ATOM 1501 N N . GLU A 1 204 ? 10.728 -6.590 -11.064 1.00 94.75 204 GLU A N 1
ATOM 1502 C CA . GLU A 1 204 ? 11.375 -6.507 -12.375 1.00 94.75 204 GLU A CA 1
ATOM 1503 C C . GLU A 1 204 ? 10.931 -7.658 -13.288 1.00 94.75 204 GLU A C 1
ATOM 1505 O O . GLU A 1 204 ? 10.332 -8.638 -12.835 1.00 94.75 204 GLU A O 1
ATOM 1510 N N . HIS A 1 205 ? 11.260 -7.568 -14.580 1.00 94.56 205 HIS A N 1
ATOM 1511 C CA . HIS A 1 205 ? 11.009 -8.629 -15.558 1.00 94.56 205 HIS A CA 1
ATOM 1512 C C . HIS A 1 205 ? 11.507 -10.000 -15.091 1.00 94.56 205 HIS A C 1
ATOM 1514 O O . HIS A 1 205 ? 12.626 -10.153 -14.611 1.00 94.56 205 HIS A O 1
ATOM 1520 N N . GLY A 1 206 ? 10.673 -11.024 -15.286 1.00 93.38 206 GLY A N 1
ATOM 1521 C CA . GLY A 1 206 ? 10.984 -12.403 -14.898 1.00 93.38 206 GLY A CA 1
ATOM 1522 C C . GLY A 1 206 ? 10.801 -12.704 -13.407 1.00 93.38 206 GLY A C 1
ATOM 1523 O O . GLY A 1 206 ? 10.859 -13.872 -13.028 1.00 93.38 206 GLY A O 1
ATOM 1524 N N . VAL A 1 207 ? 10.519 -11.693 -12.578 1.00 96.25 207 VAL A N 1
ATOM 1525 C CA . VAL A 1 207 ? 10.181 -11.854 -11.161 1.00 96.25 207 VAL A CA 1
ATOM 1526 C C . VAL A 1 207 ? 8.704 -11.500 -10.963 1.00 96.25 207 VAL A C 1
ATOM 1528 O O . VAL A 1 207 ? 8.332 -10.332 -11.078 1.00 96.25 207 VAL A O 1
ATOM 1531 N N . PRO A 1 208 ? 7.830 -12.484 -10.686 1.00 95.56 208 PRO A N 1
ATOM 1532 C CA . PRO A 1 208 ? 6.436 -12.203 -10.373 1.00 95.56 208 PRO A CA 1
ATOM 1533 C C . PRO A 1 208 ? 6.284 -11.350 -9.109 1.00 95.56 208 PRO A C 1
ATOM 1535 O O . PRO A 1 208 ? 7.159 -11.338 -8.242 1.00 95.56 208 PRO A O 1
ATOM 1538 N N . VAL A 1 209 ? 5.133 -10.690 -8.982 1.00 98.50 209 VAL A N 1
ATOM 1539 C CA . VAL A 1 209 ? 4.709 -10.010 -7.757 1.00 98.50 209 VAL A CA 1
ATOM 1540 C C . VAL A 1 209 ? 4.874 -10.953 -6.574 1.00 98.50 209 VAL A C 1
ATOM 1542 O O . VAL A 1 209 ? 4.424 -12.102 -6.613 1.00 98.50 209 VAL A O 1
ATOM 1545 N N . GLY A 1 210 ? 5.487 -10.467 -5.502 1.00 94.62 210 GLY A N 1
ATOM 1546 C CA . GLY A 1 210 ? 5.778 -11.301 -4.347 1.00 94.62 210 GLY A CA 1
ATOM 1547 C C . GLY A 1 210 ? 6.212 -10.512 -3.127 1.00 94.62 210 GLY A C 1
ATOM 1548 O O . GLY A 1 210 ? 6.462 -9.307 -3.190 1.00 94.62 210 GLY A O 1
ATOM 1549 N N . THR A 1 211 ? 6.280 -11.230 -2.009 1.00 97.25 211 THR A N 1
ATOM 1550 C CA . THR A 1 211 ? 6.890 -10.748 -0.774 1.00 97.25 211 THR A CA 1
ATOM 1551 C C . THR A 1 211 ? 8.367 -11.119 -0.781 1.00 97.25 211 THR A C 1
ATOM 1553 O O . THR A 1 211 ? 8.718 -12.285 -0.965 1.00 97.25 211 THR A O 1
ATOM 1556 N N . HIS A 1 212 ? 9.227 -10.124 -0.590 1.00 95.88 212 HIS A N 1
ATOM 1557 C CA . HIS A 1 212 ? 10.676 -10.281 -0.571 1.00 95.88 212 HIS A CA 1
ATOM 1558 C C . HIS A 1 212 ? 11.270 -9.568 0.649 1.00 95.88 212 HIS A C 1
ATOM 1560 O O . HIS A 1 212 ? 10.666 -8.618 1.153 1.00 95.88 212 HIS A O 1
ATOM 1566 N N . PRO A 1 213 ? 12.468 -9.964 1.114 1.00 96.25 213 PRO A N 1
ATOM 1567 C CA . PRO A 1 213 ? 13.183 -9.210 2.136 1.00 96.25 213 PRO A CA 1
ATOM 1568 C C . PRO A 1 213 ? 13.392 -7.754 1.709 1.00 96.25 213 PRO A C 1
ATOM 1570 O O . PRO A 1 213 ? 13.751 -7.485 0.557 1.00 96.25 213 PRO A O 1
ATOM 1573 N N . GLN A 1 214 ? 13.203 -6.822 2.640 1.00 95.19 214 GLN A N 1
ATOM 1574 C CA . GLN A 1 214 ? 13.465 -5.411 2.398 1.00 95.19 214 GLN A CA 1
ATOM 1575 C C . GLN A 1 214 ? 14.947 -5.196 2.047 1.00 95.19 214 GLN A C 1
ATOM 1577 O O . GLN A 1 214 ? 15.845 -5.787 2.650 1.00 95.19 214 GLN A O 1
ATOM 1582 N N . ARG A 1 215 ? 15.203 -4.368 1.026 1.00 93.69 215 ARG A N 1
ATOM 1583 C CA . ARG A 1 215 ? 16.555 -4.113 0.499 1.00 93.69 215 ARG A CA 1
ATOM 1584 C C . ARG A 1 215 ? 17.105 -2.766 0.947 1.00 93.69 215 ARG A C 1
ATOM 1586 O O . ARG A 1 215 ? 16.368 -1.783 0.950 1.00 93.69 215 ARG A O 1
ATOM 1593 N N . SER A 1 216 ? 18.414 -2.699 1.189 1.00 91.88 216 SER A N 1
ATOM 1594 C CA . SER A 1 216 ? 19.158 -1.438 1.322 1.00 91.88 216 SER A CA 1
ATOM 1595 C C . SER A 1 216 ? 19.118 -0.597 0.031 1.00 91.88 216 SER A C 1
ATOM 1597 O O . SER A 1 216 ? 18.680 -1.074 -1.014 1.00 91.88 216 SER A O 1
ATOM 1599 N N . GLY A 1 217 ? 19.566 0.663 0.104 1.00 90.56 217 GLY A N 1
ATOM 1600 C CA . GLY A 1 217 ? 19.533 1.599 -1.036 1.00 90.56 217 GLY A CA 1
ATOM 1601 C C . GLY A 1 217 ? 18.184 2.299 -1.235 1.00 90.56 217 GLY A C 1
ATOM 1602 O O . GLY A 1 217 ? 17.929 2.868 -2.289 1.00 90.56 217 GLY A O 1
ATOM 1603 N N . HIS A 1 218 ? 17.307 2.241 -0.234 1.00 94.50 218 HIS A N 1
ATOM 1604 C CA . HIS A 1 218 ? 16.052 2.985 -0.225 1.00 94.50 218 HIS A CA 1
ATOM 1605 C C . HIS A 1 218 ? 16.272 4.457 0.154 1.00 94.50 218 HIS A C 1
ATOM 1607 O O . HIS A 1 218 ? 17.248 4.819 0.818 1.00 94.50 218 HIS A O 1
ATOM 1613 N N . ALA A 1 219 ? 15.299 5.295 -0.190 1.00 94.81 219 ALA A N 1
ATOM 1614 C CA . ALA A 1 219 ? 15.193 6.672 0.260 1.00 94.81 219 ALA A CA 1
ATOM 1615 C C . ALA A 1 219 ? 15.223 6.782 1.802 1.00 94.81 219 ALA A C 1
ATOM 1617 O O . ALA A 1 219 ? 14.745 5.883 2.503 1.00 94.81 219 ALA A O 1
ATOM 1618 N N . PRO A 1 220 ? 15.696 7.908 2.370 1.00 94.44 220 PRO A N 1
ATOM 1619 C CA . PRO A 1 220 ? 15.682 8.132 3.819 1.00 94.44 220 PRO A CA 1
ATOM 1620 C C . PRO A 1 220 ? 14.267 8.169 4.420 1.00 94.44 220 PRO A C 1
ATOM 1622 O O . PRO A 1 220 ? 14.110 7.974 5.630 1.00 94.44 220 PRO A O 1
ATOM 1625 N N . TYR A 1 221 ? 13.245 8.402 3.591 1.00 95.44 221 TYR A N 1
ATOM 1626 C CA . TYR A 1 221 ? 11.849 8.460 4.000 1.00 95.44 221 TYR A CA 1
ATOM 1627 C C . TYR A 1 221 ? 10.997 7.444 3.242 1.00 95.44 221 TYR A C 1
ATOM 1629 O O . TYR A 1 221 ? 11.108 7.312 2.024 1.00 95.44 221 TYR A O 1
ATOM 1637 N N . VAL A 1 222 ? 10.095 6.791 3.969 1.00 97.19 222 VAL A N 1
ATOM 1638 C CA . VAL A 1 222 ? 8.912 6.139 3.400 1.00 97.19 222 VAL A CA 1
ATOM 1639 C C . VAL A 1 222 ? 7.771 7.149 3.301 1.00 97.19 222 VAL A C 1
ATOM 1641 O O . VAL A 1 222 ? 7.801 8.191 3.965 1.00 97.19 222 VAL A O 1
ATOM 1644 N N . VAL A 1 223 ? 6.747 6.845 2.506 1.00 97.94 223 VAL A N 1
ATOM 1645 C CA . VAL A 1 223 ? 5.515 7.647 2.467 1.00 97.94 223 VAL A CA 1
ATOM 1646 C C . VAL A 1 223 ? 4.365 6.855 3.066 1.00 97.94 223 VAL A C 1
ATOM 1648 O O . VAL A 1 223 ? 4.007 5.786 2.574 1.00 97.94 223 VAL A O 1
ATOM 1651 N N . ARG A 1 224 ? 3.779 7.409 4.128 1.00 95.88 224 ARG A N 1
ATOM 1652 C CA . ARG A 1 224 ? 2.571 6.894 4.771 1.00 95.88 224 ARG A CA 1
ATOM 1653 C C . ARG A 1 224 ? 1.352 7.641 4.247 1.00 95.88 224 ARG A C 1
ATOM 1655 O O . ARG A 1 224 ? 1.324 8.870 4.299 1.00 95.88 224 ARG A O 1
ATOM 1662 N N . PHE A 1 225 ? 0.353 6.898 3.789 1.00 91.00 225 PHE A N 1
ATOM 1663 C CA . PHE A 1 225 ? -0.917 7.417 3.276 1.00 91.00 225 PHE A CA 1
ATOM 1664 C C . PHE A 1 225 ? -2.080 7.057 4.182 1.00 91.00 225 PHE A C 1
ATOM 1666 O O . PHE A 1 225 ? -2.040 5.990 4.838 1.00 91.00 225 PHE A O 1
#

Foldseek 3Di:
DDQDWFFFQAQWWFFQDLDDPGDTDGRPDGGGDTARFQAKAADDDDPNARIWTDSPGGTTGCVRRPPPDSYGDPVHHHDDPPCRQPDLVVLQVQLAVQFPFAFAACFAALPGTDFHAPDDPVGRGRNPRTGHAQQRSSQNSCCVRHVDGFDSAQVSNVPPPVWDWDFPVPDDRNWKWAADDPVDQHHAHIWTDHPPQWTFGNHDGPHGTDIGHHDPRIDRTTIDD

Organism: Mortierella isabellina (NCBI:txid91625)

pLDDT: mean 89.3, std 11.32, range [39.5, 98.88]

InterPro domains:
  IPR000064 Endopeptidase, NLPC/P60 domain [PF00877] (101-210)
  IPR000064 Endopeptidase, NLPC/P60 domain [PS51935] (85-225)
  IPR038765 Papain-like cysteine peptidase superfamily [SSF54001] (82-215)
  IPR051794 Peptidoglycan endopeptidase RipA/RipB-like [PTHR47359] (80-224)

Sequence (225 aa):
SVSACITASTDLDGRSAPKANATRTTNVYLTGDCINVQCQTISETIYGSNVWDFDGKYYLPDYYVKTGNSGLDPNLPVCSGSASNGTGAAIVAKAQTQTGIQYSWGGGDNNGPTDGICCSPSGYNDTNVVGYDCSGLTKYALFQAKGMSLAHYTCDQYNDSRGTKIAFANATEGDLIFYGTDADQCNEHVAIFAPNGEMVEAREHGVPVGTHPQRSGHAPYVVRF

Secondary structure (DSSP, 8-state):
-PPPPEEPSS-EEEESSSSTTS-EEEEEE-TT-EE---EEEEEEEETTEEEEEE-SS-EEEGGGS--SSSS--TTSPB-TT---TTSHHHHHHHHHTTTTPPB-TT---SSS-EE--B--TT--B-TT-EEB-HHHHHHHHHHHHHS-PPPSSHHHHHT-TTSEEEEGGG--TTPEEEEEETTEEEEEEEEEEEGGGEEEE--BTTB-SEEEEPPSSB-SEEEE-